Protein AF-T0MAL6-F1 (afdb_monomer)

Foldseek 3Di:
DDDDPDDDDDDDDDDDDDDDDDDDDDDDDDDPVVVVVVVVPPVSVVVVVVPDDDDDDDPPPDPDDDDDPPDPDDDDDDDDDPPPDDPPVLVVLLVVLLVVCVVLQKDALVVSCVVSVDNVSNLVSLLVAFDDAQQITGGDLVVDDPVLSVLLVQVSVQCPSNQKHWLLSRCVVVPVVPDPSPDDPAPVVSVVPDDPSNVVSQVSFWDDDPRTMTGGDDDGHPDDPPSLLPVLLVVLQVVQKDALVVSCVVRVDDSVVSVVSCVVQVWDADPPRMTGNDDDPLVVLVVVCLPDQKDFPVVLVVSCVVVVHDPVVNVVVLVVQFDDDDGMTGGD

pLDDT: mean 75.69, std 18.51, range [28.34, 96.94]

Nearest PDB structures (foldseek):
  5k5r-assembly1_C  TM=6.014E-01  e=2.522E-01  Sulfolobus sp. NOB8H2
  2ou2-assembly1_A  TM=4.789E-01  e=7.771E-01  Homo sapiens
  4yif-assembly3_E  TM=4.037E-01  e=1.030E+00  Mycobacterium tuberculosis H37Rv
  5hvq-assembly1_D  TM=2.952E-01  e=5.242E-01  Homo sapiens

Mean predicted aligned error: 19.62 Å

Radius of gyration: 31.15 Å; Cα contacts (8 Å, |Δi|>4): 274; chains: 1; bounding box: 90×54×75 Å

Structure (mmCIF, N/CA/C/O backbone):
data_AF-T0MAL6-F1
#
_entry.id   AF-T0MAL6-F1
#
loop_
_atom_site.group_PDB
_atom_site.id
_atom_site.type_symbol
_atom_site.label_atom_id
_atom_site.label_alt_id
_atom_site.label_comp_id
_atom_site.label_asym_id
_atom_site.label_entity_id
_atom_site.label_seq_id
_atom_site.pdbx_PDB_ins_code
_atom_site.Cartn_x
_atom_site.Cartn_y
_atom_site.Cartn_z
_atom_site.occupancy
_atom_site.B_iso_or_equiv
_atom_site.auth_seq_id
_atom_site.auth_comp_id
_atom_site.auth_asym_id
_atom_site.auth_atom_id
_atom_site.pdbx_PDB_model_num
ATOM 1 N N . MET A 1 1 ? 34.324 -10.148 13.426 1.00 36.62 1 MET A N 1
ATOM 2 C CA . MET A 1 1 ? 35.164 -9.507 12.390 1.00 36.62 1 MET A CA 1
ATOM 3 C C . MET A 1 1 ? 34.824 -8.019 12.379 1.00 36.62 1 MET A C 1
ATOM 5 O O . MET A 1 1 ? 33.643 -7.708 12.292 1.00 36.62 1 MET A O 1
ATOM 9 N N . ARG A 1 2 ? 35.781 -7.106 12.596 1.00 42.03 2 ARG A N 1
ATOM 10 C CA . ARG A 1 2 ? 35.501 -5.657 12.543 1.00 42.03 2 ARG A CA 1
ATOM 11 C C . ARG A 1 2 ? 35.561 -5.206 11.086 1.00 42.03 2 ARG A C 1
ATOM 13 O O . ARG A 1 2 ? 36.566 -5.447 10.428 1.00 42.03 2 ARG A O 1
ATOM 20 N N . ILE A 1 3 ? 34.487 -4.590 10.605 1.00 56.56 3 ILE A N 1
ATOM 21 C CA . ILE A 1 3 ? 34.411 -4.034 9.253 1.00 56.56 3 ILE A CA 1
ATOM 22 C C . ILE A 1 3 ? 34.975 -2.614 9.316 1.00 56.56 3 ILE A C 1
ATOM 24 O O . ILE A 1 3 ? 34.508 -1.790 10.101 1.00 56.56 3 ILE A O 1
ATOM 28 N N . LEU A 1 4 ? 36.016 -2.354 8.532 1.00 61.56 4 LEU A N 1
ATOM 29 C CA . LEU A 1 4 ? 36.553 -1.014 8.319 1.00 61.56 4 LEU A CA 1
ATOM 30 C C . LEU A 1 4 ? 35.709 -0.330 7.244 1.00 61.56 4 LEU A C 1
ATOM 32 O O . LEU A 1 4 ? 35.600 -0.850 6.139 1.00 61.56 4 LEU A O 1
ATOM 36 N N . ASN A 1 5 ? 35.121 0.824 7.568 1.00 65.31 5 ASN A N 1
ATOM 37 C CA . ASN A 1 5 ? 34.272 1.552 6.623 1.00 65.31 5 ASN A CA 1
ATOM 38 C C . ASN A 1 5 ? 35.093 2.214 5.502 1.00 65.31 5 ASN A C 1
ATOM 40 O O . ASN A 1 5 ? 34.689 2.148 4.346 1.00 65.31 5 ASN A O 1
ATOM 44 N N . THR A 1 6 ? 36.243 2.820 5.833 1.00 73.19 6 THR A N 1
ATOM 45 C CA . THR A 1 6 ? 37.091 3.561 4.878 1.00 73.19 6 THR A CA 1
ATOM 46 C C . THR A 1 6 ? 38.534 3.655 5.386 1.00 73.19 6 THR A C 1
ATOM 48 O O . THR A 1 6 ? 38.767 3.660 6.595 1.00 73.19 6 THR A O 1
ATOM 51 N N . VAL A 1 7 ? 39.501 3.778 4.470 1.00 77.62 7 VAL A N 1
ATOM 52 C CA . VAL A 1 7 ? 40.918 4.059 4.764 1.00 77.62 7 VAL A CA 1
ATOM 53 C C . VAL A 1 7 ? 41.277 5.442 4.216 1.00 77.62 7 VAL A C 1
ATOM 55 O O . VAL A 1 7 ? 41.046 5.712 3.040 1.00 77.62 7 VAL A O 1
ATOM 58 N N . TYR A 1 8 ? 41.852 6.307 5.053 1.00 77.69 8 TYR A N 1
ATOM 59 C CA . TYR A 1 8 ? 42.302 7.650 4.670 1.00 77.69 8 TYR A CA 1
ATOM 60 C C . TYR A 1 8 ? 43.832 7.736 4.700 1.00 77.69 8 TYR A C 1
ATOM 62 O O . TYR A 1 8 ? 44.465 7.191 5.604 1.00 77.69 8 TYR A O 1
ATOM 70 N N . LYS A 1 9 ? 44.424 8.450 3.732 1.00 75.69 9 LYS A N 1
ATOM 71 C CA . LYS A 1 9 ? 45.847 8.818 3.732 1.00 75.69 9 LYS A CA 1
ATOM 72 C C . LYS A 1 9 ? 45.975 10.294 4.097 1.00 75.69 9 LYS A C 1
ATOM 74 O O . LYS A 1 9 ? 45.450 11.145 3.386 1.00 75.69 9 LYS A O 1
ATOM 79 N N . PHE A 1 10 ? 46.682 10.585 5.181 1.00 74.25 10 PHE A N 1
ATOM 80 C CA . PHE A 1 10 ? 46.976 11.951 5.608 1.00 74.25 10 PHE A CA 1
ATOM 81 C C . PHE A 1 10 ? 48.343 12.368 5.061 1.00 74.25 10 PHE A C 1
ATOM 83 O O . PHE A 1 10 ? 49.323 11.650 5.252 1.00 74.25 10 PHE A O 1
ATOM 90 N N . ASN A 1 11 ? 48.399 13.512 4.382 1.00 71.81 11 ASN A N 1
ATOM 91 C CA . ASN A 1 11 ? 49.639 14.124 3.908 1.00 71.81 11 ASN A CA 1
ATOM 92 C C . ASN A 1 11 ? 49.857 15.444 4.659 1.00 71.81 11 ASN A C 1
ATOM 94 O O . ASN A 1 11 ? 48.891 16.099 5.048 1.00 71.81 11 ASN A O 1
ATOM 98 N N . THR A 1 12 ? 51.113 15.844 4.844 1.00 70.12 12 THR A N 1
ATOM 99 C CA . THR A 1 12 ? 51.458 17.185 5.329 1.00 70.12 12 THR A CA 1
ATOM 100 C C . THR A 1 12 ? 51.106 18.218 4.260 1.00 70.12 12 THR A C 1
ATOM 102 O O . THR A 1 12 ? 51.517 18.067 3.109 1.00 70.12 12 THR A O 1
ATOM 105 N N . LEU A 1 13 ? 50.337 19.242 4.632 1.00 66.69 13 LEU A N 1
ATOM 106 C CA . LEU A 1 13 ? 50.127 20.421 3.792 1.00 66.69 13 LEU A CA 1
ATOM 107 C C . LEU A 1 13 ? 51.394 21.285 3.847 1.00 66.69 13 LEU A C 1
ATOM 109 O O . LEU A 1 13 ? 51.944 21.491 4.928 1.00 66.69 13 LEU A O 1
ATOM 113 N N . PHE A 1 14 ? 51.867 21.736 2.687 1.00 63.66 14 PHE A N 1
ATOM 114 C CA . PHE A 1 14 ? 52.866 22.795 2.579 1.00 63.66 14 PHE A CA 1
ATOM 115 C C . PHE A 1 14 ? 52.090 24.085 2.313 1.00 63.66 14 PHE A C 1
ATOM 117 O O . PHE A 1 14 ? 51.343 24.145 1.336 1.00 63.66 14 PHE A O 1
ATOM 124 N N . ASP A 1 15 ? 52.188 25.055 3.219 1.00 52.25 15 ASP A N 1
ATOM 125 C CA . ASP A 1 15 ? 51.506 26.340 3.078 1.00 52.25 15 ASP A CA 1
ATOM 126 C C . ASP A 1 15 ? 52.266 27.193 2.053 1.00 52.25 15 ASP A C 1
ATOM 128 O O . ASP A 1 15 ? 53.358 27.675 2.344 1.00 52.25 15 ASP A O 1
ATOM 132 N N . ASP A 1 16 ? 51.690 27.372 0.863 1.00 47.72 16 ASP A N 1
ATOM 133 C CA . ASP A 1 16 ? 52.079 28.438 -0.060 1.00 47.72 16 ASP A CA 1
ATOM 134 C C . ASP A 1 16 ? 51.046 29.571 0.050 1.00 47.72 16 ASP A C 1
ATOM 136 O O . ASP A 1 16 ? 49.842 29.362 -0.129 1.00 47.72 16 ASP A O 1
ATOM 140 N N . ASP A 1 17 ? 51.527 30.776 0.363 1.00 51.81 17 ASP A N 1
ATOM 141 C CA . ASP A 1 17 ? 50.741 32.003 0.513 1.00 51.81 17 ASP A CA 1
ATOM 142 C C . ASP A 1 17 ? 50.041 32.389 -0.804 1.00 51.81 17 ASP A C 1
ATOM 144 O O . ASP A 1 17 ? 50.594 33.105 -1.642 1.00 51.81 17 ASP A O 1
ATOM 148 N N . ILE A 1 18 ? 48.790 31.960 -0.988 1.00 51.16 18 ILE A N 1
ATOM 149 C CA . ILE A 1 18 ? 47.923 32.446 -2.069 1.00 51.16 18 ILE A CA 1
ATOM 150 C C . ILE A 1 18 ? 46.761 33.226 -1.452 1.00 51.16 18 ILE A C 1
ATOM 152 O O . ILE A 1 18 ? 45.798 32.673 -0.923 1.00 51.16 18 ILE A O 1
ATOM 156 N N . VAL A 1 19 ? 46.867 34.554 -1.519 1.00 49.38 19 VAL A N 1
ATOM 157 C CA . VAL A 1 19 ? 45.810 35.492 -1.127 1.00 49.38 19 VAL A CA 1
ATOM 158 C C . VAL A 1 19 ? 44.843 35.665 -2.299 1.00 49.38 19 VAL A C 1
ATOM 160 O O . VAL A 1 19 ? 45.122 36.431 -3.220 1.00 49.38 19 VAL A O 1
ATOM 163 N N . ASP A 1 20 ? 43.685 35.005 -2.252 1.00 44.91 20 ASP A N 1
ATOM 164 C CA . ASP A 1 20 ? 42.636 35.190 -3.261 1.00 44.91 20 ASP A CA 1
ATOM 165 C C . ASP A 1 20 ? 41.634 36.291 -2.867 1.00 44.91 20 ASP A C 1
ATOM 167 O O . ASP A 1 20 ? 40.910 36.213 -1.868 1.00 44.91 20 ASP A O 1
ATOM 171 N N . LYS A 1 21 ? 41.574 37.340 -3.698 1.00 49.28 21 LYS A N 1
ATOM 172 C CA . LYS A 1 21 ? 40.561 38.405 -3.652 1.00 49.28 21 LYS A CA 1
ATOM 173 C C . LYS A 1 21 ? 39.223 37.872 -4.178 1.00 49.28 21 LYS A C 1
ATOM 175 O O . LYS A 1 21 ? 39.142 37.379 -5.298 1.00 49.28 21 LYS A O 1
ATOM 180 N N . LYS A 1 22 ? 38.146 38.034 -3.403 1.00 37.84 22 LYS A N 1
ATOM 181 C CA . LYS A 1 22 ? 36.779 37.716 -3.846 1.00 37.84 22 LYS A CA 1
ATOM 182 C C . LYS A 1 22 ? 36.198 38.863 -4.678 1.00 37.84 22 LYS A C 1
ATOM 184 O O . LYS A 1 22 ? 35.872 39.907 -4.122 1.00 37.84 22 LYS A O 1
ATOM 189 N N . GLU A 1 23 ? 35.977 38.637 -5.971 1.00 40.19 23 GLU A N 1
ATOM 190 C CA . GLU A 1 23 ? 35.020 39.414 -6.767 1.00 40.19 23 GLU A CA 1
ATOM 191 C C . GLU A 1 23 ? 33.714 38.627 -6.935 1.00 40.19 23 GLU A C 1
ATOM 193 O O . GLU A 1 23 ? 33.707 37.444 -7.280 1.00 40.19 23 GLU A O 1
ATOM 198 N N . VAL A 1 24 ? 32.590 39.295 -6.669 1.00 39.94 24 VAL A N 1
ATOM 199 C CA . VAL A 1 24 ? 31.239 38.763 -6.872 1.00 39.94 24 VAL A CA 1
ATOM 200 C C . VAL A 1 24 ? 30.733 39.272 -8.218 1.00 39.94 24 VAL A C 1
ATOM 202 O O . VAL A 1 24 ? 30.540 40.473 -8.384 1.00 39.94 24 VAL A O 1
ATOM 205 N N . SER A 1 25 ? 30.478 38.371 -9.167 1.00 45.25 25 SER A N 1
ATOM 206 C CA . SER A 1 25 ? 29.795 38.690 -10.426 1.00 45.25 25 SER A CA 1
ATOM 207 C C . SER A 1 25 ? 28.430 37.998 -10.508 1.00 45.25 25 SER A C 1
ATOM 209 O O . SER A 1 25 ? 28.238 36.867 -10.054 1.00 45.25 25 SER A O 1
ATOM 211 N N . PHE A 1 26 ? 27.443 38.730 -11.031 1.00 40.03 26 PHE A N 1
ATOM 212 C CA . PHE A 1 26 ? 26.038 38.324 -11.088 1.00 40.03 26 PHE A CA 1
ATOM 213 C C . PHE A 1 26 ? 25.778 37.210 -12.115 1.00 40.03 26 PHE A C 1
ATOM 215 O O . PHE A 1 26 ? 26.427 37.127 -13.157 1.00 40.03 26 PHE A O 1
ATOM 222 N N . ARG A 1 27 ? 24.783 36.362 -11.816 1.00 44.69 27 ARG A N 1
ATOM 223 C CA . ARG A 1 27 ? 24.403 35.186 -12.615 1.00 44.69 27 ARG A CA 1
ATOM 224 C C . ARG A 1 27 ? 23.706 35.586 -13.918 1.00 44.69 27 ARG A C 1
ATOM 226 O O . ARG A 1 27 ? 22.632 36.183 -13.887 1.00 44.69 27 ARG A O 1
ATOM 233 N N . LYS A 1 28 ? 24.280 35.174 -15.050 1.00 51.09 28 LYS A N 1
ATOM 234 C CA . LYS A 1 28 ? 23.580 35.054 -16.337 1.00 51.09 28 LYS A CA 1
ATOM 235 C C . LYS A 1 28 ? 22.835 33.712 -16.369 1.00 51.09 28 LYS A C 1
ATOM 237 O O . LYS A 1 28 ? 23.252 32.764 -15.710 1.00 51.09 28 LYS A O 1
ATOM 242 N N . ILE A 1 29 ? 21.719 33.643 -17.089 1.00 48.25 29 ILE A N 1
ATOM 243 C CA . ILE A 1 29 ? 20.963 32.397 -17.291 1.00 48.25 29 ILE A CA 1
ATOM 244 C C . ILE A 1 29 ? 21.744 31.539 -18.297 1.00 48.25 29 ILE A C 1
ATOM 246 O O . ILE A 1 29 ? 22.059 32.017 -19.384 1.00 48.25 29 ILE A O 1
ATOM 250 N N . GLU A 1 30 ? 22.081 30.310 -17.906 1.00 48.53 30 GLU A N 1
ATOM 251 C CA . GLU A 1 30 ? 22.984 29.397 -18.629 1.00 48.53 30 GLU A CA 1
ATOM 252 C C . GLU A 1 30 ? 22.214 28.230 -19.269 1.00 48.53 30 GLU A C 1
ATOM 254 O O . GLU A 1 30 ? 21.161 27.818 -18.773 1.00 48.53 30 GLU A O 1
ATOM 259 N N . SER A 1 31 ? 22.739 27.691 -20.373 1.00 58.19 31 SER A N 1
ATOM 260 C CA . SER A 1 31 ? 22.120 26.589 -21.119 1.00 58.19 31 SER A CA 1
ATOM 261 C C . SER A 1 31 ? 22.439 25.210 -20.513 1.00 58.19 31 SER A C 1
ATOM 263 O O . SER A 1 31 ? 23.371 25.035 -19.725 1.00 58.19 31 SER A O 1
ATOM 265 N N . ARG A 1 32 ? 21.658 24.188 -20.895 1.00 60.84 32 ARG A N 1
ATOM 266 C CA . ARG A 1 32 ? 21.768 22.811 -20.373 1.00 60.84 32 ARG A CA 1
ATOM 267 C C . ARG A 1 32 ? 23.127 22.153 -20.668 1.00 60.84 32 ARG A C 1
ATOM 269 O O . ARG A 1 32 ? 23.633 21.416 -19.826 1.00 60.84 32 ARG A O 1
ATOM 276 N N . GLU A 1 33 ? 23.739 22.460 -21.809 1.00 58.69 33 GLU A N 1
ATOM 277 C CA . GLU A 1 33 ? 25.066 21.951 -22.200 1.00 58.69 33 GLU A CA 1
ATOM 278 C C . GLU A 1 33 ? 26.201 22.599 -21.393 1.00 58.69 33 GLU A C 1
ATOM 280 O O . GLU A 1 33 ? 27.183 21.942 -21.039 1.00 58.69 33 GLU A O 1
ATOM 285 N N . GLU A 1 34 ? 26.040 23.867 -21.012 1.00 56.22 34 GLU A N 1
ATOM 286 C CA . GLU A 1 34 ? 27.019 24.598 -20.206 1.00 56.22 34 GLU A CA 1
ATOM 287 C C . GLU A 1 34 ? 27.086 24.051 -18.765 1.00 56.22 34 GLU A C 1
ATOM 289 O O . GLU A 1 34 ? 28.168 23.908 -18.183 1.00 56.22 34 GLU A O 1
ATOM 294 N N . ILE A 1 35 ? 25.939 23.633 -18.218 1.00 61.31 35 ILE A N 1
ATOM 295 C CA . ILE A 1 35 ? 25.834 22.982 -16.902 1.00 61.31 35 ILE A CA 1
ATOM 296 C C . ILE A 1 35 ? 26.571 21.633 -16.886 1.00 61.31 35 ILE A C 1
ATOM 298 O O . ILE A 1 35 ? 27.263 21.311 -15.915 1.00 61.31 35 ILE A O 1
ATOM 302 N N . GLU A 1 36 ? 26.458 20.830 -17.946 1.00 62.25 36 GLU A N 1
ATOM 303 C CA . GLU A 1 36 ? 27.146 19.535 -18.030 1.00 62.25 36 GLU A CA 1
ATOM 304 C C . GLU A 1 36 ? 28.659 19.676 -18.195 1.00 62.25 36 GLU A C 1
ATOM 306 O O . GLU A 1 36 ? 29.420 18.948 -17.546 1.00 62.25 36 GLU A O 1
ATOM 311 N N . HIS A 1 37 ? 29.112 20.656 -18.979 1.00 65.38 37 HIS A N 1
ATOM 312 C CA . HIS A 1 37 ? 30.534 20.978 -19.083 1.00 65.38 37 HIS A CA 1
ATOM 313 C C . HIS A 1 37 ? 31.119 21.441 -17.741 1.00 65.38 37 HIS A C 1
ATOM 315 O O . HIS A 1 37 ? 32.221 21.024 -17.368 1.00 65.38 37 HIS A O 1
ATOM 321 N N . ARG A 1 38 ? 30.370 22.220 -16.947 1.00 59.59 38 ARG A N 1
ATOM 322 C CA . ARG A 1 38 ? 30.805 22.638 -15.603 1.00 59.59 38 ARG A CA 1
ATOM 323 C C . ARG A 1 38 ? 30.900 21.493 -14.605 1.00 59.59 38 ARG A C 1
ATOM 325 O O . ARG A 1 38 ? 31.828 21.498 -13.807 1.00 59.59 38 ARG A O 1
ATOM 332 N N . LYS A 1 39 ? 30.047 20.465 -14.677 1.00 61.28 39 LYS A N 1
ATOM 333 C CA . LYS A 1 39 ? 30.167 19.271 -13.807 1.00 61.28 39 LYS A CA 1
ATOM 334 C C . LYS A 1 39 ? 31.505 18.533 -13.972 1.00 61.28 39 LYS A C 1
ATOM 336 O O . LYS A 1 39 ? 31.940 17.834 -13.054 1.00 61.28 39 LYS A O 1
ATOM 341 N N . ARG A 1 40 ? 32.176 18.693 -15.120 1.00 67.62 40 ARG A N 1
ATOM 342 C CA . ARG A 1 40 ? 33.528 18.163 -15.370 1.00 67.62 40 ARG A CA 1
ATOM 343 C C . ARG A 1 40 ? 34.644 19.123 -14.939 1.00 67.62 40 ARG A C 1
ATOM 345 O O . ARG A 1 40 ? 35.778 18.680 -14.784 1.00 67.62 40 ARG A O 1
ATOM 352 N N . ASN A 1 41 ? 34.332 20.398 -14.706 1.00 72.88 41 ASN A N 1
ATOM 353 C CA . ASN A 1 41 ? 35.284 21.428 -14.305 1.00 72.88 41 ASN A CA 1
ATOM 354 C C . ASN A 1 41 ? 35.672 21.272 -12.821 1.00 72.88 41 ASN A C 1
ATOM 356 O O . ASN A 1 41 ? 34.815 21.188 -11.938 1.00 72.88 41 ASN A O 1
ATOM 360 N N . ILE A 1 42 ? 36.977 21.254 -12.548 1.00 58.62 42 ILE A N 1
ATOM 361 C CA . ILE A 1 42 ? 37.550 21.122 -11.202 1.00 58.62 42 ILE A CA 1
ATOM 362 C C . ILE A 1 42 ? 37.047 22.236 -10.272 1.00 58.62 42 ILE A C 1
ATOM 364 O O . ILE A 1 42 ? 36.689 21.949 -9.133 1.00 58.62 42 ILE A O 1
ATOM 368 N N . ASN A 1 43 ? 36.875 23.461 -10.774 1.00 64.31 43 ASN A N 1
ATOM 369 C CA . ASN A 1 43 ? 36.404 24.597 -9.975 1.00 64.31 43 ASN A CA 1
ATOM 370 C C . ASN A 1 43 ? 34.959 24.417 -9.481 1.00 64.31 43 ASN A C 1
ATOM 372 O O . ASN A 1 43 ? 34.599 24.900 -8.411 1.00 64.31 43 ASN A O 1
ATOM 376 N N . PHE A 1 44 ? 34.121 23.693 -10.231 1.00 68.00 44 PHE A N 1
ATOM 377 C CA . PHE A 1 44 ? 32.763 23.358 -9.797 1.00 68.00 44 PHE A CA 1
ATOM 378 C C . PHE A 1 44 ? 32.772 22.285 -8.701 1.00 68.00 44 PHE A C 1
ATOM 380 O O . PHE A 1 44 ? 32.013 22.374 -7.739 1.00 68.00 44 PHE A O 1
ATOM 387 N N . LYS A 1 45 ? 33.661 21.289 -8.815 1.00 69.50 45 LYS A N 1
ATOM 388 C CA . LYS A 1 45 ? 33.832 20.250 -7.789 1.00 69.50 45 LYS A CA 1
ATOM 389 C C . LYS A 1 45 ? 34.399 20.823 -6.491 1.00 69.50 45 LYS A C 1
ATOM 391 O O . LYS A 1 45 ? 33.891 20.477 -5.432 1.00 69.50 45 LYS A O 1
ATOM 396 N N . ILE A 1 46 ? 35.375 21.730 -6.577 1.00 71.81 46 ILE A N 1
ATOM 397 C CA . ILE A 1 46 ? 35.933 22.436 -5.415 1.00 71.81 46 ILE A CA 1
ATOM 398 C C . ILE A 1 46 ? 34.840 23.252 -4.721 1.00 71.81 46 ILE A C 1
ATOM 400 O O . ILE A 1 46 ? 34.630 23.057 -3.532 1.00 71.81 46 ILE A O 1
ATOM 404 N N . ARG A 1 47 ? 34.051 24.051 -5.458 1.00 72.00 47 ARG A N 1
ATOM 405 C CA . ARG A 1 47 ? 32.918 24.794 -4.871 1.00 72.00 47 ARG A CA 1
ATOM 406 C C . ARG A 1 47 ? 31.886 23.893 -4.191 1.00 72.00 47 ARG A C 1
ATOM 408 O O . ARG A 1 47 ? 31.295 24.292 -3.196 1.00 72.00 47 ARG A O 1
ATOM 415 N N . ASN A 1 48 ? 31.634 22.693 -4.716 1.00 72.06 48 ASN A N 1
ATOM 416 C CA . ASN A 1 48 ? 30.737 21.743 -4.053 1.00 72.06 48 ASN A CA 1
ATOM 417 C C . ASN A 1 48 ? 31.321 21.227 -2.734 1.00 72.06 48 ASN A C 1
ATOM 419 O O . ASN A 1 48 ? 30.573 21.137 -1.768 1.00 72.06 48 ASN A O 1
ATOM 423 N N . ILE A 1 49 ? 32.626 20.948 -2.687 1.00 72.12 49 ILE A N 1
ATOM 424 C CA . ILE A 1 49 ? 33.329 20.531 -1.464 1.00 72.12 49 ILE A CA 1
ATOM 425 C C . ILE A 1 49 ? 33.382 21.683 -0.447 1.00 72.12 49 ILE A C 1
ATOM 427 O O . ILE A 1 49 ? 33.148 21.462 0.734 1.00 72.12 49 ILE A O 1
ATOM 431 N N . GLU A 1 50 ? 33.608 22.925 -0.889 1.00 70.31 50 GLU A N 1
ATOM 432 C CA . GLU A 1 50 ? 33.579 24.123 -0.029 1.00 70.31 50 GLU A CA 1
ATOM 433 C C . GLU A 1 50 ? 32.205 24.372 0.614 1.00 70.31 50 GLU A C 1
ATOM 435 O O . GLU A 1 50 ? 32.123 24.999 1.669 1.00 70.31 50 GLU A O 1
ATOM 440 N N . ASN A 1 51 ? 31.129 23.885 -0.012 1.00 73.25 51 ASN A N 1
ATOM 441 C CA . ASN A 1 51 ? 29.769 23.976 0.515 1.00 73.25 51 ASN A CA 1
ATOM 442 C C . ASN A 1 51 ? 29.402 22.810 1.455 1.00 73.25 51 ASN A C 1
ATOM 444 O O . ASN A 1 51 ? 28.305 22.821 2.018 1.00 73.25 51 ASN A O 1
ATOM 448 N N . GLU A 1 52 ? 30.265 21.799 1.623 1.00 69.88 52 GLU A N 1
ATOM 449 C CA . GLU A 1 52 ? 30.051 20.739 2.611 1.00 69.88 52 GLU A CA 1
ATOM 450 C C . GLU A 1 52 ? 30.294 21.271 4.032 1.00 69.88 52 GLU A C 1
ATOM 452 O O . GLU A 1 52 ? 31.234 22.017 4.303 1.00 69.88 52 GLU A O 1
ATOM 457 N N . GLU A 1 53 ? 29.422 20.896 4.969 1.00 62.78 53 GLU A N 1
ATOM 458 C CA . GLU A 1 53 ? 29.503 21.372 6.348 1.00 62.78 53 GLU A CA 1
ATOM 459 C C . GLU A 1 53 ? 30.714 20.756 7.068 1.00 62.78 53 GLU A C 1
ATOM 461 O O . GLU A 1 53 ? 30.824 19.534 7.211 1.00 62.78 53 GLU A O 1
ATOM 466 N N . ILE A 1 54 ? 31.622 21.606 7.557 1.00 63.69 54 ILE A N 1
ATOM 467 C CA . ILE A 1 54 ? 32.801 21.164 8.309 1.00 63.69 54 ILE A CA 1
ATOM 468 C C . ILE A 1 54 ? 32.360 20.680 9.693 1.00 63.69 54 ILE A C 1
ATOM 470 O O . ILE A 1 54 ? 32.094 21.472 10.601 1.00 63.69 54 ILE A O 1
ATOM 474 N N . VAL A 1 55 ? 32.339 19.361 9.879 1.00 70.69 55 VAL A N 1
ATOM 475 C CA . VAL A 1 55 ? 32.080 18.743 11.183 1.00 70.69 55 VAL A CA 1
ATOM 476 C C . VAL A 1 55 ? 33.342 18.830 12.041 1.00 70.69 55 VAL A C 1
ATOM 478 O O . VAL A 1 55 ? 34.330 18.133 11.806 1.00 70.69 55 VAL A O 1
ATOM 481 N N . LYS A 1 56 ? 33.311 19.688 13.063 1.00 61.69 56 LYS A N 1
ATOM 482 C CA . LYS A 1 56 ? 34.377 19.776 14.067 1.00 61.69 56 LYS A CA 1
ATOM 483 C C . LYS A 1 56 ? 34.250 18.607 15.039 1.00 61.69 56 LYS A C 1
ATOM 485 O O . LYS A 1 56 ? 33.397 18.619 15.919 1.00 61.69 56 LYS A O 1
ATOM 490 N N . ASN A 1 57 ? 35.109 17.607 14.881 1.00 61.34 57 ASN A N 1
ATOM 491 C CA . ASN A 1 57 ? 35.241 16.530 15.855 1.00 61.34 57 ASN A CA 1
ATOM 492 C C . ASN A 1 57 ? 36.278 16.919 16.912 1.00 61.34 57 ASN A C 1
ATOM 494 O O . ASN A 1 57 ? 37.398 17.306 16.574 1.00 61.34 57 ASN A O 1
ATOM 498 N N . GLU A 1 58 ? 35.923 16.792 18.189 1.00 63.62 58 GLU A N 1
ATOM 499 C CA . GLU A 1 58 ? 36.893 16.928 19.271 1.00 63.62 58 GLU A CA 1
ATOM 500 C C . GLU A 1 58 ? 37.871 15.753 19.225 1.00 63.62 58 GLU A C 1
ATOM 502 O O . GLU A 1 58 ? 37.496 14.584 19.341 1.00 63.62 58 GLU A O 1
ATOM 507 N N . VAL A 1 59 ? 39.153 16.062 19.034 1.00 58.16 59 VAL A N 1
ATOM 508 C CA . VAL A 1 59 ? 40.208 15.054 19.099 1.00 58.16 59 VAL A CA 1
ATOM 509 C C . VAL A 1 59 ? 40.446 14.728 20.568 1.00 58.16 59 VAL A C 1
ATOM 511 O O . VAL A 1 59 ? 41.187 15.431 21.258 1.00 58.16 59 VAL A O 1
ATOM 514 N N . VAL A 1 60 ? 39.841 13.640 21.048 1.00 58.34 60 VAL A N 1
ATOM 515 C CA . VAL A 1 60 ? 40.209 13.047 22.337 1.00 58.34 60 VAL A CA 1
ATOM 516 C C . VAL A 1 60 ? 41.615 12.474 22.184 1.00 58.34 60 VAL A C 1
ATOM 518 O O . VAL A 1 60 ? 41.814 11.350 21.722 1.00 58.34 60 VAL A O 1
ATOM 521 N N . LYS A 1 61 ? 42.622 13.282 22.528 1.00 46.84 61 LYS A N 1
ATOM 522 C CA . LYS A 1 61 ? 44.000 12.810 22.648 1.00 46.84 61 LYS A CA 1
ATOM 523 C C . LYS A 1 61 ? 44.020 11.805 23.791 1.00 46.84 61 LYS A C 1
ATOM 525 O O . LYS A 1 61 ? 43.838 12.185 24.945 1.00 46.84 61 LYS A O 1
ATOM 530 N N . GLY A 1 62 ? 44.215 10.532 23.462 1.00 41.84 62 GLY A N 1
ATOM 531 C CA . GLY A 1 62 ? 44.38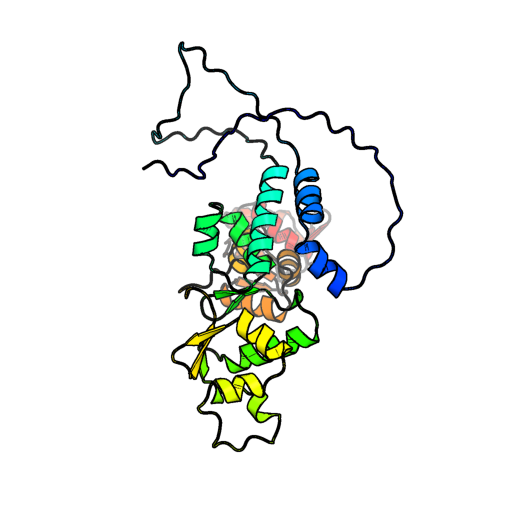1 9.481 24.453 1.00 41.84 62 GLY A CA 1
ATOM 532 C C . GLY A 1 62 ? 45.592 9.784 25.327 1.00 41.84 62 GLY A C 1
ATOM 533 O O . GLY A 1 62 ? 46.718 9.467 24.957 1.00 41.84 62 GLY A O 1
ATOM 534 N N . LYS A 1 63 ? 45.364 10.396 26.490 1.00 42.03 63 LYS A N 1
ATOM 535 C CA . LYS A 1 63 ? 46.219 10.148 27.641 1.00 42.03 63 LYS A CA 1
ATOM 536 C C . LYS A 1 63 ? 45.839 8.757 28.124 1.00 42.03 63 LYS A C 1
ATOM 538 O O . LYS A 1 63 ? 44.699 8.504 28.502 1.00 42.03 63 LYS A O 1
ATOM 543 N N . SER A 1 64 ? 46.786 7.844 27.993 1.00 51.69 64 SER A N 1
ATOM 544 C CA . SER A 1 64 ? 46.799 6.574 28.695 1.00 51.69 64 SER A CA 1
ATOM 545 C C . SER A 1 64 ? 46.550 6.830 30.176 1.00 51.69 64 SER A C 1
ATOM 547 O O . SER A 1 64 ? 47.420 7.383 30.833 1.00 51.69 64 SER A O 1
ATOM 549 N N . GLU A 1 65 ? 45.354 6.495 30.649 1.00 41.09 65 GLU A N 1
ATOM 550 C CA . GLU A 1 65 ? 45.082 5.863 31.941 1.00 41.09 65 GLU A CA 1
ATOM 551 C C . GLU A 1 65 ? 43.565 5.725 32.118 1.00 41.09 65 GLU A C 1
ATOM 553 O O . GLU A 1 65 ? 42.819 6.699 32.094 1.00 41.09 65 GLU A O 1
ATOM 558 N N . SER A 1 66 ? 43.130 4.475 32.301 1.00 45.97 66 SER A N 1
ATOM 559 C CA . SER A 1 66 ? 41.861 4.065 32.919 1.00 45.97 66 SER A CA 1
ATOM 560 C C . SER A 1 66 ? 40.544 4.643 32.367 1.00 45.97 66 SER A C 1
ATOM 562 O O . SER A 1 66 ? 40.128 5.748 32.695 1.00 45.97 66 SER A O 1
ATOM 564 N N . GLY A 1 67 ? 39.788 3.784 31.670 1.00 42.84 67 GLY A N 1
ATOM 565 C CA . GLY A 1 67 ? 38.323 3.875 31.629 1.00 42.84 67 GLY A CA 1
ATOM 566 C C . GLY A 1 67 ? 37.718 4.295 30.292 1.00 42.84 67 GLY A C 1
ATOM 567 O O . GLY A 1 67 ? 37.123 5.359 30.178 1.00 42.84 67 GLY A O 1
ATOM 568 N N . CYS A 1 68 ? 37.768 3.423 29.286 1.00 30.42 68 CYS A N 1
ATOM 569 C CA . CYS A 1 68 ? 36.810 3.472 28.180 1.00 30.42 68 CYS A CA 1
ATOM 570 C C . CYS A 1 68 ? 36.104 2.122 28.081 1.00 30.42 68 CYS A C 1
ATOM 572 O O . CYS A 1 68 ? 36.650 1.146 27.566 1.00 30.42 68 CYS A O 1
ATOM 574 N N . ASN A 1 69 ? 34.877 2.091 28.606 1.00 37.12 69 ASN A N 1
ATOM 575 C CA . ASN A 1 69 ? 33.911 1.012 28.441 1.00 37.12 69 ASN A CA 1
ATOM 576 C C . ASN A 1 69 ? 33.532 0.892 26.961 1.00 37.12 69 ASN A C 1
ATOM 578 O O . ASN A 1 69 ? 32.520 1.429 26.510 1.00 37.12 69 ASN A O 1
ATOM 582 N N . TYR A 1 70 ? 34.326 0.152 26.194 1.00 38.78 70 TYR A N 1
ATOM 583 C CA . TYR A 1 70 ? 33.822 -0.426 24.961 1.00 38.78 70 TYR A CA 1
ATOM 584 C C . TYR A 1 70 ? 32.818 -1.507 25.358 1.00 38.78 70 TYR A C 1
ATOM 586 O O . TYR A 1 70 ? 33.205 -2.534 25.911 1.00 38.78 70 TYR A O 1
ATOM 594 N N . LYS A 1 71 ? 31.523 -1.250 25.119 1.00 38.59 71 LYS A N 1
ATOM 595 C CA . LYS A 1 71 ? 30.439 -2.230 25.279 1.00 38.59 71 LYS A CA 1
ATOM 596 C C . LYS A 1 71 ? 30.773 -3.491 24.476 1.00 38.59 71 LYS A C 1
ATOM 598 O O . LYS A 1 71 ? 30.505 -3.576 23.279 1.00 38.59 71 LYS A O 1
ATOM 603 N N . ILE A 1 72 ? 31.355 -4.471 25.156 1.00 34.12 72 ILE A N 1
ATOM 604 C CA . ILE A 1 72 ? 31.278 -5.877 24.782 1.00 34.12 72 ILE A CA 1
ATOM 605 C C . ILE A 1 72 ? 29.805 -6.248 24.960 1.00 34.12 72 ILE A C 1
ATOM 607 O O . ILE A 1 72 ? 29.210 -5.972 26.001 1.00 34.12 72 ILE A O 1
ATOM 611 N N . CYS A 1 73 ? 29.190 -6.762 23.898 1.00 31.72 73 CYS A N 1
ATOM 612 C CA . CYS A 1 73 ? 27.794 -7.173 23.912 1.00 31.72 73 CYS A CA 1
ATOM 613 C C . CYS A 1 73 ? 27.617 -8.338 24.889 1.00 31.72 73 CYS A C 1
ATOM 615 O O . CYS A 1 73 ? 27.969 -9.469 24.565 1.00 31.72 73 CYS A O 1
ATOM 617 N N . SER A 1 74 ? 27.032 -8.044 26.046 1.00 29.05 74 SER A N 1
ATOM 618 C CA . SER A 1 74 ? 26.411 -9.028 26.923 1.00 29.05 74 SER A CA 1
ATOM 619 C C . SER A 1 74 ? 24.908 -8.782 26.903 1.00 29.05 74 SER A C 1
ATOM 621 O O . SER A 1 74 ? 24.437 -7.659 27.082 1.00 29.05 74 SER A O 1
ATOM 623 N N . SER A 1 75 ? 24.184 -9.852 26.611 1.00 34.97 75 SER A N 1
ATOM 624 C CA . SER A 1 75 ? 22.735 -9.997 26.629 1.00 34.97 75 SER A CA 1
ATOM 625 C C . SER A 1 75 ? 22.079 -9.514 27.929 1.00 34.97 75 SER A C 1
ATOM 627 O O . SER A 1 75 ? 22.695 -9.531 28.991 1.00 34.97 75 SER A O 1
ATOM 629 N N . SER A 1 76 ? 20.790 -9.169 27.801 1.00 37.75 76 SER A N 1
ATOM 630 C CA . SER A 1 76 ? 19.796 -8.883 28.851 1.00 37.75 76 SER A CA 1
ATOM 631 C C . SER A 1 76 ? 20.082 -7.701 29.784 1.00 37.75 76 SER A C 1
ATOM 633 O O . SER A 1 76 ? 20.835 -7.815 30.741 1.00 37.75 76 SER A O 1
ATOM 635 N N . ASN A 1 77 ? 19.386 -6.582 29.551 1.00 28.61 77 ASN A N 1
ATOM 636 C CA . ASN A 1 77 ? 18.436 -6.041 30.529 1.00 28.61 77 ASN A CA 1
ATOM 637 C C . ASN A 1 77 ? 17.609 -4.901 29.923 1.00 28.61 77 ASN A C 1
ATOM 639 O O . ASN A 1 77 ? 18.128 -3.911 29.409 1.00 28.61 77 ASN A O 1
ATOM 643 N N . ILE A 1 78 ? 16.296 -5.086 30.016 1.00 39.41 78 ILE A N 1
ATOM 644 C CA . ILE A 1 78 ? 15.260 -4.076 29.854 1.00 39.41 78 ILE A CA 1
ATOM 645 C C . ILE A 1 78 ? 15.501 -3.017 30.932 1.00 39.41 78 ILE A C 1
ATOM 647 O O . ILE A 1 78 ? 15.346 -3.296 32.116 1.00 39.41 78 ILE A O 1
ATOM 651 N N . ILE A 1 79 ? 15.879 -1.806 30.529 1.00 31.27 79 ILE A N 1
ATOM 652 C CA . ILE A 1 79 ? 15.713 -0.611 31.356 1.00 31.27 79 ILE A CA 1
ATOM 653 C C . ILE A 1 79 ? 15.028 0.431 30.485 1.00 31.27 79 ILE A C 1
ATOM 655 O O . ILE A 1 79 ? 15.606 0.971 29.540 1.00 31.27 79 ILE A O 1
ATOM 659 N N . ASN A 1 80 ? 13.769 0.671 30.843 1.00 33.88 80 ASN A N 1
ATOM 660 C CA . ASN A 1 80 ? 12.983 1.838 30.495 1.00 33.88 80 ASN A CA 1
ATOM 661 C C . ASN A 1 80 ? 13.809 3.106 30.720 1.00 33.88 80 ASN A C 1
ATOM 663 O O . ASN A 1 80 ? 13.890 3.608 31.836 1.00 33.88 80 ASN A O 1
ATOM 667 N N . ASN A 1 81 ? 14.364 3.656 29.649 1.00 28.34 81 ASN A N 1
ATOM 668 C CA . ASN A 1 81 ? 14.625 5.079 29.577 1.00 28.34 81 ASN A CA 1
ATOM 669 C C . ASN A 1 81 ? 13.714 5.625 28.490 1.00 28.34 81 ASN A C 1
ATOM 671 O O . ASN A 1 81 ? 13.805 5.228 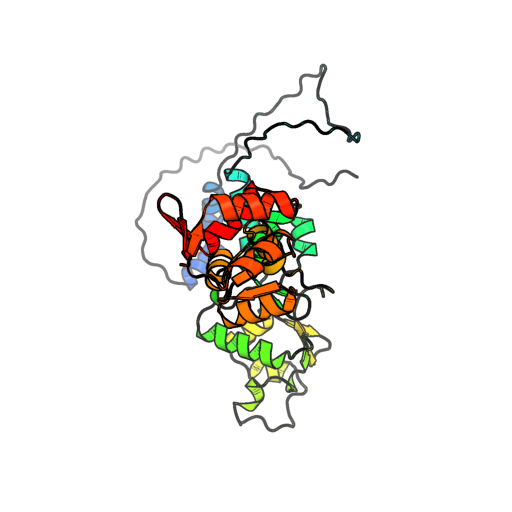27.331 1.00 28.34 81 ASN A O 1
ATOM 675 N N . LYS A 1 82 ? 12.817 6.531 28.891 1.00 34.47 82 LYS A N 1
ATOM 676 C CA . LYS A 1 82 ? 12.148 7.475 27.998 1.00 34.47 82 LYS A CA 1
ATOM 677 C C . LYS A 1 82 ? 13.240 8.228 27.239 1.00 34.47 82 LYS A C 1
ATOM 679 O O . LYS A 1 82 ? 13.764 9.231 27.714 1.00 34.47 82 LYS A O 1
ATOM 684 N N . ILE A 1 83 ? 13.627 7.701 26.084 1.00 33.84 83 ILE A N 1
ATOM 685 C CA . ILE A 1 83 ? 14.509 8.390 25.157 1.00 33.84 83 ILE A CA 1
ATOM 686 C C . ILE A 1 83 ? 13.638 9.456 24.504 1.00 33.84 83 ILE A C 1
ATOM 688 O O . ILE A 1 83 ? 12.748 9.152 23.711 1.00 33.84 83 ILE A O 1
ATOM 692 N N . PHE A 1 84 ? 13.897 10.711 24.866 1.00 28.75 84 PHE A N 1
ATOM 693 C CA . PHE A 1 84 ? 13.654 11.855 23.996 1.00 28.75 84 PHE A CA 1
ATOM 694 C C . PHE A 1 84 ? 14.366 11.562 22.667 1.00 28.75 84 PHE A C 1
ATOM 696 O O . PHE A 1 84 ? 15.561 11.814 22.511 1.00 28.75 84 PHE A O 1
ATOM 703 N N . PHE A 1 85 ? 13.667 10.913 21.736 1.00 33.19 85 PHE A N 1
ATOM 704 C CA . PHE A 1 85 ? 14.230 10.593 20.437 1.00 33.19 85 PHE A CA 1
ATOM 705 C C . PHE A 1 85 ? 14.321 11.875 19.615 1.00 33.19 85 PHE A C 1
ATOM 707 O O . PHE A 1 85 ? 13.332 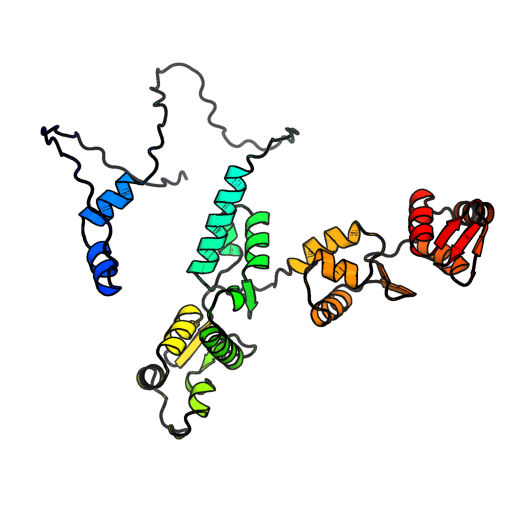12.534 19.309 1.00 33.19 85 PHE A O 1
ATOM 714 N N . ASN A 1 86 ? 15.561 12.206 19.271 1.00 39.97 86 ASN A N 1
ATOM 715 C CA . ASN A 1 86 ? 15.972 13.127 18.223 1.00 39.97 86 ASN A CA 1
ATOM 716 C C . ASN A 1 86 ? 15.089 13.023 16.961 1.00 39.97 86 ASN A C 1
ATOM 718 O O . ASN A 1 86 ? 15.361 12.221 16.062 1.00 39.97 86 ASN A O 1
ATOM 722 N N . ASN A 1 87 ? 14.106 13.914 16.826 1.00 46.12 87 ASN A N 1
ATOM 723 C CA . ASN A 1 87 ? 13.299 14.065 15.605 1.00 46.12 87 ASN A CA 1
ATOM 724 C C . ASN A 1 87 ? 14.155 14.375 14.351 1.00 46.12 87 ASN A C 1
ATOM 726 O O . ASN A 1 87 ? 13.776 14.053 13.222 1.00 46.12 87 ASN A O 1
ATOM 730 N N . ASN A 1 88 ? 15.360 14.930 14.529 1.00 51.94 88 ASN A N 1
ATOM 731 C CA . ASN A 1 88 ? 16.271 15.261 13.428 1.00 51.94 88 ASN A CA 1
ATOM 732 C C . ASN A 1 88 ? 17.013 14.049 12.835 1.00 51.94 88 ASN A C 1
ATOM 734 O O . ASN A 1 88 ? 17.336 14.054 11.648 1.00 51.94 88 ASN A O 1
ATOM 738 N N . LEU A 1 89 ? 17.271 12.994 13.618 1.00 56.69 89 LEU A N 1
ATOM 739 C CA . LEU A 1 89 ? 17.976 11.808 13.109 1.00 56.69 89 LEU A CA 1
ATOM 740 C C . LEU A 1 89 ? 17.028 10.904 12.307 1.00 56.69 89 LEU A C 1
ATOM 742 O O . LEU A 1 89 ? 17.391 10.421 11.234 1.00 56.69 89 LEU A O 1
ATOM 746 N N . SER A 1 90 ? 15.797 10.743 12.806 1.00 70.00 90 SER A N 1
ATOM 747 C CA . SER A 1 90 ? 14.733 9.981 12.140 1.00 70.00 90 SER A CA 1
ATOM 748 C C . SER A 1 90 ? 14.370 10.594 10.781 1.00 70.00 90 SER A C 1
ATOM 750 O O . SER A 1 90 ? 14.343 9.899 9.766 1.00 70.00 90 SER A O 1
ATOM 752 N N . SER A 1 91 ? 14.231 11.924 10.716 1.00 79.38 91 SER A N 1
ATOM 753 C CA . SER A 1 91 ? 13.910 12.623 9.464 1.00 79.38 91 SER A CA 1
ATOM 754 C C . SER A 1 91 ? 15.032 12.568 8.417 1.00 79.38 91 SER A C 1
ATOM 756 O O . SER A 1 91 ? 14.746 12.470 7.221 1.00 79.38 91 SER A O 1
ATOM 758 N N . LYS A 1 92 ? 16.312 12.581 8.822 1.00 87.81 92 LYS A N 1
ATOM 759 C CA . LYS A 1 92 ? 17.446 12.404 7.892 1.00 87.81 92 LYS A CA 1
ATOM 760 C C . LYS A 1 92 ? 17.500 10.982 7.331 1.00 87.81 92 LYS A C 1
ATOM 762 O O . LYS A 1 92 ? 17.697 10.808 6.130 1.00 87.81 92 LYS A O 1
ATOM 767 N N . LEU A 1 93 ? 17.297 9.975 8.182 1.00 86.44 93 LEU A N 1
ATOM 768 C CA . LEU A 1 93 ? 17.254 8.572 7.767 1.00 86.44 93 LEU A CA 1
ATOM 769 C C . LEU A 1 93 ? 16.108 8.321 6.780 1.00 86.44 93 LEU A C 1
ATOM 771 O O . LEU A 1 93 ? 16.336 7.745 5.718 1.00 86.44 93 LEU A O 1
ATOM 775 N N . GLN A 1 94 ? 14.915 8.834 7.085 1.00 88.19 94 GLN A N 1
ATOM 776 C CA . GLN A 1 94 ? 13.758 8.760 6.198 1.00 88.19 94 GLN A CA 1
ATOM 777 C C . GLN A 1 94 ? 14.063 9.367 4.822 1.00 88.19 94 GLN A C 1
ATOM 779 O O . GLN A 1 94 ? 13.851 8.713 3.806 1.00 88.19 94 GLN A O 1
ATOM 784 N N . LYS A 1 95 ? 14.642 10.575 4.766 1.00 92.06 95 LYS A N 1
ATOM 785 C CA . LYS A 1 95 ? 15.037 11.209 3.493 1.00 92.06 95 LYS A CA 1
ATOM 786 C C . LYS A 1 95 ? 16.024 10.359 2.691 1.00 92.06 95 LYS A C 1
ATOM 788 O O . LYS A 1 95 ? 15.902 10.274 1.472 1.00 92.06 95 LYS A O 1
ATOM 793 N N . ASN A 1 96 ? 16.983 9.717 3.355 1.00 92.69 96 ASN A N 1
ATOM 794 C CA . ASN A 1 96 ? 17.950 8.849 2.683 1.00 92.69 96 ASN A CA 1
ATOM 795 C C . ASN A 1 96 ? 17.278 7.614 2.069 1.00 92.69 96 ASN A C 1
ATOM 797 O O . ASN A 1 96 ? 17.600 7.255 0.939 1.00 92.69 96 ASN A O 1
ATOM 801 N N . ILE A 1 97 ? 16.334 6.998 2.785 1.00 92.12 97 ILE A N 1
ATOM 802 C CA . ILE A 1 97 ? 15.550 5.865 2.277 1.00 92.12 97 ILE A CA 1
ATOM 803 C C . ILE A 1 97 ? 14.692 6.312 1.088 1.00 92.12 97 ILE A C 1
ATOM 805 O O . ILE A 1 97 ? 14.741 5.686 0.030 1.00 92.12 97 ILE A O 1
ATOM 809 N N . GLU A 1 98 ? 13.959 7.423 1.223 1.00 93.00 98 GLU A N 1
ATOM 810 C CA . GLU A 1 98 ? 13.129 7.969 0.142 1.00 93.00 98 GLU A CA 1
ATOM 811 C C . GLU A 1 98 ? 13.954 8.254 -1.125 1.00 93.00 98 GLU A C 1
ATOM 813 O O . GLU A 1 98 ? 13.530 7.917 -2.232 1.00 93.00 98 GLU A O 1
ATOM 818 N N . ASN A 1 99 ? 15.150 8.832 -0.976 1.00 93.19 99 ASN A N 1
ATOM 819 C CA . ASN A 1 99 ? 16.056 9.097 -2.094 1.00 93.19 99 ASN A CA 1
ATOM 820 C C . ASN A 1 99 ? 16.555 7.808 -2.755 1.00 93.19 99 ASN A C 1
ATOM 822 O O . ASN A 1 99 ? 16.606 7.736 -3.980 1.00 93.19 99 ASN A O 1
ATOM 826 N N . SER A 1 100 ? 16.881 6.775 -1.977 1.00 93.44 100 SER A N 1
ATOM 827 C CA . SER A 1 100 ? 17.279 5.482 -2.541 1.00 93.44 100 SER A CA 1
ATOM 828 C C . SER A 1 100 ? 16.163 4.837 -3.353 1.00 93.44 100 SER A C 1
ATOM 830 O O . SER A 1 100 ? 16.425 4.343 -4.448 1.00 93.44 100 SER A O 1
ATOM 832 N N . ILE A 1 101 ? 14.918 4.905 -2.872 1.00 93.69 101 ILE A N 1
ATOM 833 C CA . ILE A 1 101 ? 13.747 4.394 -3.596 1.00 93.69 101 ILE A CA 1
ATOM 834 C C . ILE A 1 101 ? 13.556 5.157 -4.913 1.00 93.69 101 ILE A C 1
ATOM 836 O O . ILE A 1 101 ? 13.428 4.538 -5.968 1.00 93.69 101 ILE A O 1
ATOM 840 N N . LYS A 1 102 ? 13.599 6.495 -4.874 1.00 92.44 102 LYS A N 1
ATOM 841 C CA . LYS A 1 102 ? 13.455 7.341 -6.071 1.00 92.44 102 LYS A CA 1
ATOM 842 C C . LYS A 1 102 ? 14.559 7.096 -7.098 1.00 92.44 102 LYS A C 1
ATOM 844 O O . LYS A 1 102 ? 14.272 7.037 -8.285 1.00 92.44 102 LYS A O 1
ATOM 849 N N . ASN A 1 103 ? 15.797 6.906 -6.645 1.00 89.69 103 ASN A N 1
ATOM 850 C CA . ASN A 1 103 ? 16.940 6.690 -7.531 1.00 89.69 103 ASN A CA 1
ATOM 851 C C . ASN A 1 103 ? 16.967 5.284 -8.143 1.00 89.69 103 ASN A C 1
ATOM 853 O O . ASN A 1 103 ? 17.458 5.110 -9.255 1.00 89.69 103 ASN A O 1
ATOM 857 N N . LYS A 1 104 ? 16.514 4.260 -7.407 1.00 89.00 104 LYS A N 1
ATOM 858 C CA . LYS A 1 104 ? 16.553 2.869 -7.879 1.00 89.00 104 LYS A CA 1
ATOM 859 C C . LYS A 1 104 ? 15.310 2.450 -8.651 1.00 89.00 104 LYS A C 1
ATOM 861 O O . LYS A 1 104 ? 15.431 1.537 -9.462 1.00 89.00 104 LYS A O 1
ATOM 866 N N . VAL A 1 105 ? 14.169 3.111 -8.435 1.00 91.69 105 VAL A N 1
ATOM 867 C CA . VAL A 1 105 ? 12.853 2.855 -9.054 1.00 91.69 105 VAL A CA 1
ATOM 868 C C . VAL A 1 105 ? 12.249 1.495 -8.694 1.00 91.69 105 VAL A C 1
ATOM 870 O O . VAL A 1 105 ? 11.083 1.441 -8.317 1.00 91.69 105 VAL A O 1
ATOM 873 N N . VAL A 1 106 ? 13.023 0.414 -8.769 1.00 91.88 106 VAL A N 1
ATOM 874 C CA . VAL A 1 106 ? 12.657 -0.932 -8.325 1.00 91.88 106 VAL A CA 1
ATOM 875 C C . VAL A 1 106 ? 13.550 -1.3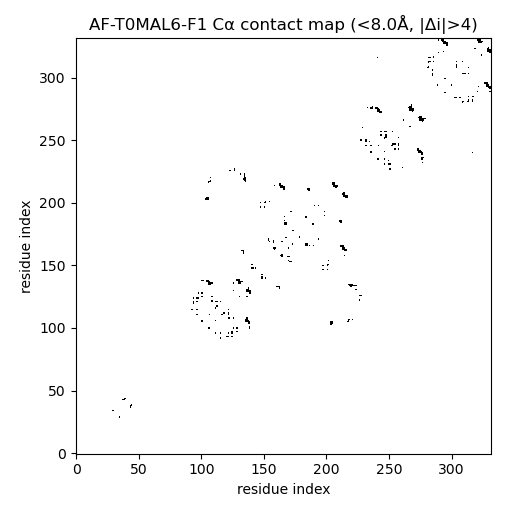21 -7.152 1.00 91.88 106 VAL A C 1
ATOM 877 O O . VAL A 1 106 ? 14.779 -1.298 -7.258 1.00 91.88 106 VAL A O 1
ATOM 880 N N . VAL A 1 107 ? 12.932 -1.654 -6.023 1.00 91.50 107 VAL A N 1
ATOM 881 C CA . VAL A 1 107 ? 13.613 -1.955 -4.760 1.00 91.50 107 VAL A CA 1
ATOM 882 C C . VAL A 1 107 ? 13.001 -3.178 -4.086 1.00 91.50 107 VAL A C 1
ATOM 884 O O . VAL A 1 107 ? 11.847 -3.529 -4.327 1.00 91.50 107 VAL A O 1
ATOM 887 N N . ASN A 1 108 ? 13.784 -3.798 -3.206 1.00 89.62 108 ASN A N 1
ATOM 888 C CA . ASN A 1 108 ? 13.349 -4.916 -2.375 1.00 89.62 108 ASN A CA 1
ATOM 889 C C . ASN A 1 108 ? 13.376 -4.478 -0.911 1.00 89.62 108 ASN A C 1
ATOM 891 O O . ASN A 1 108 ? 14.257 -3.724 -0.488 1.00 89.62 108 ASN A O 1
ATOM 895 N N . PHE A 1 109 ? 12.422 -4.966 -0.129 1.00 89.62 109 PHE A N 1
ATOM 896 C CA . PHE A 1 109 ? 12.351 -4.717 1.300 1.00 89.62 109 PHE A CA 1
ATOM 897 C C . PHE A 1 109 ? 13.586 -5.263 2.016 1.00 89.62 109 PHE A C 1
ATOM 899 O O . PHE A 1 109 ? 14.212 -4.528 2.775 1.00 89.62 109 PHE A O 1
ATOM 906 N N . LYS A 1 110 ? 13.995 -6.506 1.721 1.00 86.69 110 LYS A N 1
ATOM 907 C CA . LYS A 1 110 ? 15.169 -7.136 2.360 1.00 86.69 110 LYS A CA 1
ATOM 908 C C . LYS A 1 110 ? 16.438 -6.288 2.217 1.00 86.69 110 LYS A C 1
ATOM 910 O O . LYS A 1 110 ? 17.111 -6.037 3.214 1.00 86.69 110 LYS A O 1
ATOM 915 N N . ASP A 1 111 ? 16.698 -5.780 1.015 1.00 88.44 111 ASP A N 1
ATOM 916 C CA . ASP A 1 111 ? 17.885 -4.967 0.724 1.00 88.44 111 ASP A CA 1
ATOM 917 C C . ASP A 1 111 ? 17.855 -3.637 1.492 1.00 88.44 111 ASP A C 1
ATOM 919 O O . ASP A 1 111 ? 18.861 -3.195 2.047 1.00 88.44 111 ASP A O 1
ATOM 923 N N . LEU A 1 112 ? 16.687 -2.988 1.564 1.00 90.50 112 LEU A N 1
ATOM 924 C CA . LEU A 1 112 ? 16.532 -1.741 2.314 1.00 90.50 112 LEU A CA 1
ATOM 925 C C . LEU A 1 112 ? 16.702 -1.962 3.823 1.00 90.50 112 LEU A C 1
ATOM 927 O O . LEU A 1 112 ? 17.320 -1.140 4.498 1.00 90.50 112 LEU A O 1
ATOM 931 N N . ILE A 1 113 ? 16.202 -3.075 4.359 1.00 90.75 113 ILE A N 1
ATOM 932 C CA . ILE A 1 113 ? 16.387 -3.432 5.769 1.00 90.75 113 ILE A CA 1
ATOM 933 C C . ILE A 1 113 ? 17.856 -3.677 6.090 1.00 90.75 113 ILE A C 1
ATOM 935 O O . ILE A 1 113 ? 18.349 -3.171 7.099 1.00 90.75 113 ILE A O 1
ATOM 939 N N . GLU A 1 114 ? 18.568 -4.400 5.230 1.00 87.19 114 GLU A N 1
ATOM 940 C CA . GLU A 1 114 ? 19.994 -4.663 5.409 1.00 87.19 114 GLU A CA 1
ATOM 941 C C . GLU A 1 114 ? 20.814 -3.363 5.419 1.00 87.19 114 GLU A C 1
ATOM 943 O O . GLU A 1 114 ? 21.685 -3.175 6.275 1.00 87.19 114 GLU A O 1
ATOM 948 N N . LEU A 1 115 ? 20.485 -2.429 4.519 1.00 89.62 115 LEU A N 1
ATOM 949 C CA . LEU A 1 115 ? 21.168 -1.141 4.394 1.00 89.62 115 LEU A CA 1
ATOM 950 C C . LEU A 1 115 ? 20.882 -0.187 5.560 1.00 89.62 115 LEU A C 1
ATOM 952 O O . LEU A 1 115 ? 21.802 0.448 6.078 1.00 89.62 115 LEU A O 1
ATOM 956 N N . TYR A 1 116 ? 19.618 -0.057 5.963 1.00 91.75 116 TYR A N 1
ATOM 957 C CA . TYR A 1 116 ? 19.185 1.002 6.881 1.00 91.75 116 TYR A CA 1
ATOM 958 C C . TYR A 1 116 ? 18.944 0.533 8.315 1.00 91.75 116 TYR A C 1
ATOM 960 O O . TYR A 1 116 ? 18.909 1.369 9.219 1.00 91.75 116 TYR A O 1
ATOM 968 N N . LYS A 1 117 ? 18.812 -0.781 8.542 1.00 87.94 117 LYS A N 1
ATOM 969 C CA . LYS A 1 117 ? 18.647 -1.415 9.864 1.00 87.94 117 LYS A CA 1
ATOM 970 C C . LYS A 1 117 ? 17.504 -0.829 10.701 1.00 87.94 117 LYS A C 1
ATOM 972 O O . LYS A 1 117 ? 17.548 -0.863 11.928 1.00 87.94 117 LYS A O 1
ATOM 977 N N . ASN A 1 118 ? 16.489 -0.275 10.041 1.00 86.19 118 ASN A N 1
ATOM 978 C CA . ASN A 1 118 ? 15.292 0.253 10.678 1.00 86.19 118 ASN A CA 1
ATOM 979 C C . ASN A 1 118 ? 14.069 -0.184 9.881 1.00 86.19 118 ASN A C 1
ATOM 981 O O . ASN A 1 118 ? 13.791 0.340 8.803 1.00 86.19 118 ASN A O 1
ATOM 985 N N . GLU A 1 119 ? 13.362 -1.166 10.426 1.00 84.50 119 GLU A N 1
ATOM 986 C CA . GLU A 1 119 ? 12.247 -1.789 9.739 1.00 84.50 119 GLU A CA 1
ATOM 987 C C . GLU A 1 119 ? 11.058 -0.855 9.565 1.00 84.50 119 GLU A C 1
ATOM 989 O O . GLU A 1 119 ? 10.575 -0.681 8.450 1.00 84.50 119 GLU A O 1
ATOM 994 N N . GLU A 1 120 ? 10.641 -0.180 10.627 1.00 81.25 120 GLU A N 1
ATOM 995 C CA . GLU A 1 120 ? 9.455 0.675 10.618 1.00 81.25 120 GLU A CA 1
ATOM 996 C C . GLU A 1 120 ? 9.571 1.832 9.615 1.00 81.25 120 GLU A C 1
ATOM 998 O O . GLU A 1 120 ? 8.651 2.076 8.830 1.00 81.25 120 GLU A O 1
ATOM 1003 N N . ILE A 1 121 ? 10.726 2.507 9.566 1.00 85.56 121 ILE A N 1
ATOM 1004 C CA . ILE A 1 121 ? 10.933 3.634 8.644 1.00 85.56 121 ILE A CA 1
ATOM 1005 C C . ILE A 1 121 ? 11.000 3.145 7.191 1.00 85.56 121 ILE A C 1
ATOM 1007 O O . ILE A 1 121 ? 10.448 3.795 6.300 1.00 85.56 121 ILE A O 1
ATOM 1011 N N . VAL A 1 122 ? 11.636 1.995 6.935 1.00 88.69 122 VAL A N 1
ATOM 1012 C CA . VAL A 1 122 ? 11.680 1.392 5.593 1.00 88.69 122 VAL A CA 1
ATOM 1013 C C . VAL A 1 122 ? 10.270 1.047 5.115 1.00 88.69 122 VAL A C 1
ATOM 1015 O O . VAL A 1 122 ? 9.902 1.432 4.002 1.00 88.69 122 VAL A O 1
ATOM 1018 N N . LYS A 1 123 ? 9.460 0.400 5.964 1.00 85.00 123 LYS A N 1
ATOM 1019 C CA . LYS A 1 123 ? 8.059 0.069 5.659 1.00 85.00 123 LYS A CA 1
ATOM 1020 C C . LYS A 1 123 ? 7.248 1.317 5.310 1.00 85.00 123 LYS A C 1
ATOM 1022 O O . LYS A 1 123 ? 6.619 1.364 4.253 1.00 85.00 123 LYS A O 1
ATOM 1027 N N . SER A 1 124 ? 7.341 2.357 6.141 1.00 81.69 124 SER A N 1
ATOM 1028 C CA . SER A 1 124 ? 6.644 3.629 5.918 1.00 81.69 124 SER A CA 1
ATOM 1029 C C . SER A 1 124 ? 7.025 4.279 4.577 1.00 81.69 124 SER A C 1
ATOM 1031 O O . SER A 1 124 ? 6.159 4.709 3.809 1.00 81.69 124 SER A O 1
ATOM 1033 N N . CYS A 1 125 ? 8.319 4.294 4.234 1.00 86.94 125 CYS A N 1
ATOM 1034 C CA . CYS A 1 125 ? 8.791 4.853 2.963 1.00 86.94 125 CYS A CA 1
ATOM 1035 C C . CYS A 1 125 ? 8.299 4.050 1.750 1.00 86.94 125 CYS A C 1
ATOM 1037 O O . CYS A 1 125 ? 7.876 4.646 0.754 1.00 86.94 125 CYS A O 1
ATOM 1039 N N . LEU A 1 126 ? 8.325 2.715 1.826 1.00 89.56 126 LEU A N 1
ATOM 1040 C CA . LEU A 1 126 ? 7.832 1.841 0.759 1.00 89.56 126 LEU A CA 1
ATOM 1041 C C . LEU A 1 126 ? 6.338 2.055 0.512 1.00 89.56 126 LEU A C 1
ATOM 1043 O O . LEU A 1 126 ? 5.941 2.302 -0.626 1.00 89.56 126 LEU A O 1
ATOM 1047 N N . GLN A 1 127 ? 5.518 2.060 1.562 1.00 83.19 127 GLN A N 1
ATOM 1048 C CA . GLN A 1 127 ? 4.071 2.278 1.462 1.00 83.19 127 GLN A CA 1
ATOM 1049 C C . GLN A 1 127 ? 3.722 3.629 0.817 1.00 83.19 127 GLN A C 1
ATOM 1051 O O . GLN A 1 127 ? 2.815 3.740 -0.021 1.00 83.19 127 GLN A O 1
ATOM 1056 N N . LYS A 1 128 ? 4.470 4.676 1.180 1.00 83.62 128 LYS A N 1
ATOM 1057 C CA . LYS A 1 128 ? 4.281 6.023 0.640 1.00 83.62 128 LYS A CA 1
ATOM 1058 C C . LYS A 1 128 ? 4.652 6.098 -0.841 1.00 83.62 128 LYS A C 1
ATOM 1060 O O . LYS A 1 128 ? 3.862 6.606 -1.639 1.00 83.62 128 LYS A O 1
ATOM 1065 N N . LEU A 1 129 ? 5.827 5.593 -1.217 1.00 87.00 129 LEU A N 1
ATOM 1066 C CA . LEU A 1 129 ? 6.434 5.869 -2.522 1.00 87.00 129 LEU A CA 1
ATOM 1067 C C . LEU A 1 129 ? 6.199 4.788 -3.581 1.00 87.00 129 LEU A C 1
ATOM 1069 O O . LEU A 1 129 ? 6.287 5.091 -4.769 1.00 87.00 129 LEU A O 1
ATOM 1073 N N . THR A 1 130 ? 5.911 3.550 -3.185 1.00 9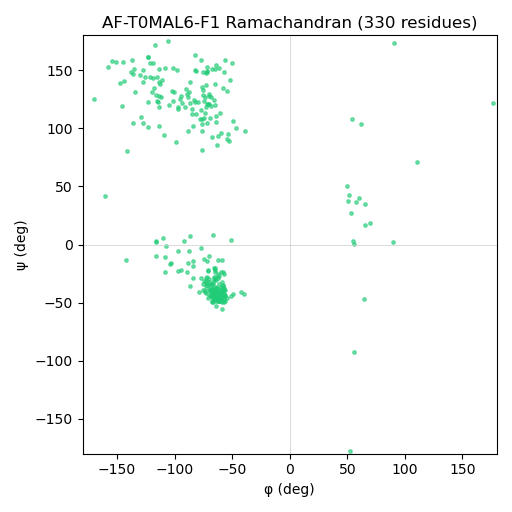0.44 130 THR A N 1
ATOM 1074 C CA . THR A 1 130 ? 5.921 2.389 -4.089 1.00 90.44 130 THR A CA 1
ATOM 1075 C C . THR A 1 130 ? 4.587 1.649 -4.121 1.00 90.44 130 THR A C 1
ATOM 1077 O O . THR A 1 130 ? 3.747 1.809 -3.236 1.00 90.44 130 THR A O 1
ATOM 1080 N N . PHE A 1 131 ? 4.383 0.851 -5.162 1.00 88.06 131 PHE A N 1
ATOM 1081 C CA . PHE A 1 131 ? 3.364 -0.190 -5.227 1.00 88.06 131 PHE A CA 1
ATOM 1082 C C . PHE A 1 131 ? 4.050 -1.543 -5.423 1.00 88.06 131 PHE A C 1
ATOM 1084 O O . PHE A 1 131 ? 5.180 -1.606 -5.910 1.00 88.06 131 PHE A O 1
ATOM 1091 N N . TYR A 1 132 ? 3.383 -2.622 -5.030 1.00 85.94 132 TYR A N 1
ATOM 1092 C CA . TYR A 1 132 ? 3.927 -3.963 -5.196 1.00 85.94 132 TYR A CA 1
ATOM 1093 C C . TYR A 1 132 ? 3.524 -4.553 -6.547 1.00 85.94 132 TYR A C 1
ATOM 1095 O O . TYR A 1 132 ? 2.354 -4.506 -6.925 1.00 85.94 132 TYR A O 1
ATOM 1103 N N . PHE A 1 133 ? 4.481 -5.148 -7.255 1.00 85.75 133 PHE A N 1
ATOM 1104 C CA . PHE A 1 133 ? 4.251 -5.834 -8.519 1.00 85.75 133 PHE A CA 1
ATOM 1105 C C . PHE A 1 133 ? 5.189 -7.035 -8.655 1.00 85.75 133 PHE A C 1
ATOM 1107 O O . PHE A 1 133 ? 6.410 -6.882 -8.676 1.00 85.75 133 PHE A O 1
ATOM 1114 N N . GLN A 1 134 ? 4.617 -8.238 -8.767 1.00 82.69 134 GLN A N 1
ATOM 1115 C CA . GLN A 1 134 ? 5.344 -9.473 -9.096 1.00 82.69 134 GLN A CA 1
ATOM 1116 C C . GLN A 1 134 ? 6.598 -9.715 -8.240 1.00 82.69 134 GLN A C 1
ATOM 1118 O O . GLN A 1 134 ? 7.689 -9.953 -8.765 1.00 82.69 134 GLN A O 1
ATOM 1123 N N . GLY A 1 135 ? 6.469 -9.620 -6.917 1.00 82.88 135 GLY A N 1
ATOM 1124 C CA . GLY A 1 135 ? 7.594 -9.858 -6.014 1.00 82.88 135 GLY A CA 1
ATOM 1125 C C . GLY A 1 135 ? 8.433 -8.628 -5.681 1.00 82.88 135 GLY A C 1
ATOM 1126 O O . GLY A 1 135 ? 9.462 -8.790 -5.040 1.00 82.88 135 GLY A O 1
ATOM 1127 N N . ARG A 1 136 ? 8.093 -7.431 -6.173 1.00 87.50 136 ARG A N 1
ATOM 1128 C CA . ARG A 1 136 ? 8.987 -6.261 -6.133 1.00 87.50 136 ARG A CA 1
ATOM 1129 C C . ARG A 1 136 ? 8.231 -4.993 -5.758 1.00 87.50 136 ARG A C 1
ATOM 1131 O O . ARG A 1 136 ? 7.078 -4.829 -6.152 1.00 87.50 136 ARG A O 1
ATOM 1138 N N . TYR A 1 137 ? 8.898 -4.060 -5.080 1.00 91.19 137 TYR A N 1
ATOM 1139 C CA . TYR A 1 137 ? 8.360 -2.720 -4.842 1.00 91.19 137 TYR A CA 1
ATOM 1140 C C . TYR A 1 137 ? 8.835 -1.763 -5.932 1.00 91.19 137 TYR A C 1
ATOM 1142 O O . TYR A 1 137 ? 10.035 -1.567 -6.133 1.00 91.19 137 TYR A O 1
ATOM 1150 N N . ILE A 1 138 ? 7.884 -1.151 -6.630 1.00 91.75 138 ILE A N 1
ATOM 1151 C CA . ILE A 1 138 ? 8.139 -0.266 -7.763 1.00 91.75 138 ILE A CA 1
ATOM 1152 C C . ILE A 1 138 ? 7.624 1.135 -7.445 1.00 91.75 138 ILE A C 1
ATOM 1154 O O . ILE A 1 138 ? 6.513 1.304 -6.947 1.00 91.75 138 ILE A O 1
ATOM 1158 N N . LEU A 1 139 ? 8.425 2.160 -7.732 1.00 93.62 139 LEU A N 1
ATOM 1159 C CA . LEU A 1 139 ? 8.061 3.563 -7.548 1.00 93.62 139 LEU A CA 1
ATOM 1160 C C . LEU A 1 139 ? 6.744 3.891 -8.274 1.00 93.62 139 LEU A C 1
ATOM 1162 O O . LEU A 1 139 ? 6.565 3.557 -9.448 1.00 93.62 139 LEU A O 1
ATOM 1166 N N . LYS A 1 140 ? 5.822 4.563 -7.575 1.00 89.94 140 LYS A N 1
ATOM 1167 C CA . LYS A 1 140 ? 4.509 4.947 -8.115 1.00 89.94 140 LYS A CA 1
ATOM 1168 C C . LYS A 1 140 ? 4.643 5.879 -9.320 1.00 89.94 140 LYS A C 1
ATOM 1170 O O . LYS A 1 140 ? 5.556 6.696 -9.410 1.00 89.94 140 LYS A O 1
ATOM 1175 N N . ASN A 1 141 ? 3.658 5.823 -10.211 1.00 88.88 141 ASN A N 1
ATOM 1176 C CA . ASN A 1 141 ? 3.609 6.684 -11.394 1.00 88.88 141 ASN A CA 1
ATOM 1177 C C . ASN A 1 141 ? 3.425 8.172 -11.064 1.00 88.88 141 ASN A C 1
ATOM 1179 O O . ASN A 1 141 ? 3.825 9.015 -11.856 1.00 88.88 141 ASN A O 1
ATOM 1183 N N . SER A 1 142 ? 2.923 8.513 -9.872 1.00 85.38 142 SER A N 1
ATOM 1184 C CA . SER A 1 142 ? 2.773 9.902 -9.409 1.00 85.38 142 SER A CA 1
ATOM 1185 C C . SER A 1 142 ? 4.085 10.701 -9.361 1.00 85.38 142 SER A C 1
ATOM 1187 O O . SER A 1 142 ? 4.043 11.915 -9.198 1.00 85.38 142 SER A O 1
ATOM 1189 N N . PHE A 1 143 ? 5.242 10.038 -9.461 1.00 88.25 143 PHE A N 1
ATOM 1190 C CA . PHE A 1 143 ? 6.567 10.668 -9.502 1.00 88.25 143 PHE A CA 1
ATOM 1191 C C . PHE A 1 143 ? 7.070 10.974 -10.922 1.00 88.25 143 PHE A C 1
ATOM 1193 O O . PHE A 1 143 ? 8.195 11.443 -11.068 1.00 88.25 143 PHE A O 1
ATOM 1200 N N . TYR A 1 144 ? 6.261 10.707 -11.948 1.00 86.62 144 TYR A N 1
ATOM 1201 C CA . TYR A 1 144 ? 6.615 10.864 -13.359 1.00 86.62 144 TYR A CA 1
ATOM 1202 C C . TYR A 1 144 ? 5.666 11.835 -14.062 1.00 86.62 144 TYR A C 1
ATOM 1204 O O . TYR A 1 144 ? 4.518 11.993 -13.651 1.00 86.62 144 TYR A O 1
ATOM 1212 N N . ASP A 1 145 ? 6.117 12.439 -15.159 1.00 87.81 145 ASP A N 1
ATOM 1213 C CA . ASP A 1 145 ? 5.261 13.253 -16.026 1.00 87.81 145 ASP A CA 1
ATOM 1214 C C . ASP A 1 145 ? 4.207 12.395 -16.734 1.00 87.81 145 ASP A C 1
ATOM 1216 O O . ASP A 1 145 ? 4.450 11.225 -17.036 1.00 87.81 145 ASP A O 1
ATOM 1220 N N . LYS A 1 146 ? 3.046 12.983 -17.050 1.00 82.44 146 LYS A N 1
ATOM 1221 C CA . LYS A 1 146 ? 1.874 12.269 -17.594 1.00 82.44 146 LYS A CA 1
ATOM 1222 C C . LYS A 1 146 ? 2.210 11.357 -18.786 1.00 82.44 146 LYS A C 1
ATOM 1224 O O . LYS A 1 146 ? 1.785 10.209 -18.807 1.00 82.44 146 LYS A O 1
ATOM 1229 N N . ASN A 1 147 ? 3.051 11.823 -19.710 1.00 82.06 147 ASN A N 1
ATOM 1230 C CA . ASN A 1 147 ? 3.474 11.039 -20.877 1.00 82.06 147 ASN A CA 1
ATOM 1231 C C . ASN A 1 147 ? 4.245 9.762 -20.483 1.00 82.06 147 ASN A C 1
ATOM 1233 O O . ASN A 1 147 ? 4.014 8.692 -21.041 1.00 82.06 147 ASN A O 1
ATOM 1237 N N . LEU A 1 148 ? 5.140 9.855 -19.493 1.00 85.12 148 LEU A N 1
ATOM 1238 C CA . LEU A 1 148 ? 5.910 8.713 -18.994 1.00 85.12 148 LEU A CA 1
ATOM 1239 C C . LEU A 1 148 ? 5.036 7.760 -18.173 1.00 85.12 148 LEU A C 1
ATOM 1241 O O . LEU A 1 148 ? 5.271 6.553 -18.181 1.00 85.12 148 LEU A O 1
ATOM 1245 N N . GLN A 1 149 ? 4.016 8.279 -17.481 1.00 87.88 149 GLN A N 1
ATOM 1246 C CA . GLN A 1 149 ? 3.047 7.442 -16.769 1.00 87.88 149 GLN A CA 1
ATOM 1247 C C . GLN A 1 149 ? 2.321 6.497 -17.734 1.00 87.88 149 GLN A C 1
ATOM 1249 O O . GLN A 1 149 ? 2.220 5.302 -17.452 1.00 87.88 149 GLN A O 1
ATOM 1254 N N . ASP A 1 150 ? 1.875 7.004 -18.887 1.00 83.88 150 ASP A N 1
ATOM 1255 C CA . ASP A 1 150 ? 1.177 6.208 -19.903 1.00 83.88 150 ASP A CA 1
ATOM 1256 C C . ASP A 1 150 ? 2.082 5.119 -20.499 1.00 83.88 150 ASP A C 1
ATOM 1258 O O . ASP A 1 150 ? 1.670 3.963 -20.626 1.00 83.88 150 ASP A O 1
ATOM 1262 N N . ILE A 1 151 ? 3.344 5.458 -20.780 1.00 86.69 151 ILE A N 1
ATOM 1263 C CA . ILE A 1 151 ? 4.363 4.506 -21.250 1.00 86.69 151 ILE A CA 1
ATOM 1264 C C . ILE A 1 151 ? 4.601 3.401 -20.213 1.00 86.69 151 ILE A C 1
ATOM 1266 O O . ILE A 1 151 ? 4.559 2.215 -20.546 1.00 86.69 151 ILE A O 1
ATOM 1270 N N . ARG A 1 152 ? 4.804 3.767 -18.940 1.00 90.75 152 ARG A N 1
ATOM 1271 C CA . ARG A 1 152 ? 5.009 2.806 -17.843 1.00 90.75 152 ARG A CA 1
ATOM 1272 C C . ARG A 1 152 ? 3.815 1.874 -17.683 1.00 90.75 152 ARG A C 1
ATOM 1274 O O . ARG A 1 152 ? 4.004 0.672 -17.532 1.00 90.75 152 ARG A O 1
ATOM 1281 N N . ASN A 1 153 ? 2.596 2.407 -17.752 1.00 88.56 153 ASN A N 1
ATOM 1282 C CA . ASN A 1 153 ? 1.375 1.603 -17.706 1.00 88.56 153 ASN A CA 1
ATOM 1283 C C . ASN A 1 153 ? 1.309 0.597 -18.863 1.00 88.56 153 ASN A C 1
ATOM 1285 O O . ASN A 1 153 ? 0.929 -0.552 -18.644 1.00 88.56 153 ASN A O 1
ATOM 1289 N N . GLY A 1 154 ? 1.720 1.001 -20.069 1.00 86.62 154 GLY A N 1
ATOM 1290 C CA . GLY A 1 154 ? 1.872 0.097 -21.212 1.00 86.62 154 GLY A CA 1
ATOM 1291 C C . GLY A 1 154 ? 2.865 -1.032 -20.932 1.00 86.62 154 GLY A C 1
ATOM 1292 O O . GLY A 1 154 ? 2.521 -2.201 -21.080 1.00 86.62 154 GLY A O 1
ATOM 1293 N N . ILE A 1 155 ? 4.053 -0.696 -20.419 1.00 89.25 155 ILE A N 1
ATOM 1294 C CA . ILE A 1 155 ? 5.087 -1.678 -20.058 1.00 89.25 155 ILE A CA 1
ATOM 1295 C C . ILE A 1 155 ? 4.582 -2.659 -18.991 1.00 89.25 155 ILE A C 1
ATOM 1297 O O . ILE A 1 155 ? 4.778 -3.862 -19.135 1.00 89.25 155 ILE A O 1
ATOM 1301 N N . PHE A 1 156 ? 3.909 -2.189 -17.935 1.00 89.00 156 PHE A N 1
ATOM 1302 C CA . PHE A 1 156 ? 3.349 -3.082 -16.910 1.00 89.00 156 PHE A CA 1
ATOM 1303 C C . PHE A 1 156 ? 2.263 -4.000 -17.464 1.00 89.00 156 PHE A C 1
ATOM 1305 O O . PHE A 1 156 ? 2.203 -5.167 -17.083 1.00 89.00 156 PHE A O 1
ATOM 1312 N N . LYS A 1 157 ? 1.438 -3.498 -18.388 1.00 86.94 157 LYS A N 1
ATOM 1313 C CA . LYS A 1 157 ? 0.433 -4.309 -19.075 1.00 86.94 157 LYS A CA 1
ATOM 1314 C C . LYS A 1 157 ? 1.083 -5.411 -19.916 1.00 86.94 157 LYS A C 1
ATOM 1316 O O . LYS A 1 157 ? 0.611 -6.545 -19.894 1.00 86.94 157 LYS A O 1
ATOM 1321 N N . ASP A 1 158 ? 2.176 -5.090 -20.601 1.00 85.69 158 ASP A N 1
ATOM 1322 C CA . ASP A 1 158 ? 2.916 -6.032 -21.445 1.00 85.69 158 ASP A CA 1
ATOM 1323 C C . ASP A 1 158 ? 3.705 -7.063 -20.623 1.00 85.69 158 ASP A C 1
ATOM 1325 O O . ASP A 1 158 ? 3.762 -8.234 -20.991 1.00 85.69 158 ASP A O 1
ATOM 1329 N N . LEU A 1 159 ? 4.250 -6.663 -19.469 1.00 84.62 159 LEU A N 1
ATOM 1330 C CA . LEU A 1 159 ? 4.936 -7.559 -18.528 1.00 84.62 159 LEU A CA 1
ATOM 1331 C C . LEU A 1 159 ? 4.028 -8.647 -17.939 1.00 84.62 159 LEU A C 1
ATOM 1333 O O . LEU A 1 159 ? 4.545 -9.631 -17.399 1.00 84.62 159 LEU A O 1
ATOM 1337 N N . SER A 1 160 ? 2.705 -8.516 -18.101 1.00 72.44 160 SER A N 1
ATOM 1338 C CA . SER A 1 160 ? 1.669 -9.453 -17.653 1.00 72.44 160 SER A CA 1
ATOM 1339 C C . SER A 1 160 ? 1.765 -9.822 -16.162 1.00 72.44 160 SER A C 1
ATOM 1341 O O . SER A 1 160 ? 2.658 -9.387 -15.430 1.00 72.44 160 SER A O 1
ATOM 1343 N N . ASP A 1 161 ? 0.882 -10.708 -15.697 1.00 66.88 161 ASP A N 1
ATOM 1344 C CA . ASP A 1 161 ? 0.945 -11.276 -14.341 1.00 66.88 161 ASP A CA 1
ATOM 1345 C C . ASP A 1 161 ? 2.166 -12.188 -14.106 1.00 66.88 161 ASP A C 1
ATOM 1347 O O . ASP A 1 161 ? 2.252 -12.867 -13.086 1.00 66.88 161 ASP A O 1
ATOM 1351 N N . LYS A 1 162 ? 3.116 -12.244 -15.046 1.00 74.69 162 LYS A N 1
ATOM 1352 C CA . LYS A 1 162 ? 4.319 -13.078 -14.958 1.00 74.69 162 LYS A CA 1
ATOM 1353 C C . LYS A 1 162 ? 5.577 -12.287 -14.593 1.00 74.69 162 LYS A C 1
ATOM 1355 O O . LYS A 1 162 ? 6.587 -12.885 -14.225 1.00 74.69 162 LYS A O 1
ATOM 1360 N N . GLY A 1 163 ? 5.549 -10.956 -14.704 1.00 80.06 163 GLY A N 1
ATOM 1361 C CA . GLY A 1 163 ? 6.706 -10.099 -14.419 1.00 80.06 163 GLY A CA 1
ATOM 1362 C C . GLY A 1 163 ? 7.850 -10.227 -15.433 1.00 80.06 163 GLY A C 1
ATOM 1363 O O . GLY A 1 163 ? 8.992 -9.860 -15.133 1.00 80.06 163 GLY A O 1
ATOM 1364 N N . PHE A 1 164 ? 7.553 -10.764 -16.617 1.00 86.94 164 PHE A N 1
ATOM 1365 C CA . PHE A 1 164 ? 8.457 -10.838 -17.757 1.00 86.94 164 PHE A CA 1
ATOM 1366 C C . PHE A 1 164 ? 7.670 -10.817 -19.066 1.00 86.94 164 PHE A C 1
ATOM 1368 O O . PHE A 1 164 ? 6.504 -11.207 -19.109 1.00 86.94 164 PHE A O 1
ATOM 1375 N N . VAL A 1 165 ? 8.334 -10.407 -20.141 1.00 86.88 165 VAL A N 1
ATOM 1376 C CA . VAL A 1 165 ? 7.763 -10.375 -21.487 1.00 86.88 165 VAL A CA 1
ATOM 1377 C C . VAL A 1 165 ? 8.850 -10.644 -22.518 1.00 86.88 165 VAL A C 1
ATOM 1379 O O . VAL A 1 165 ? 9.984 -10.177 -22.392 1.00 86.88 165 VAL A O 1
ATOM 1382 N N . GLU A 1 166 ? 8.527 -11.440 -23.527 1.00 85.31 166 GLU A N 1
ATOM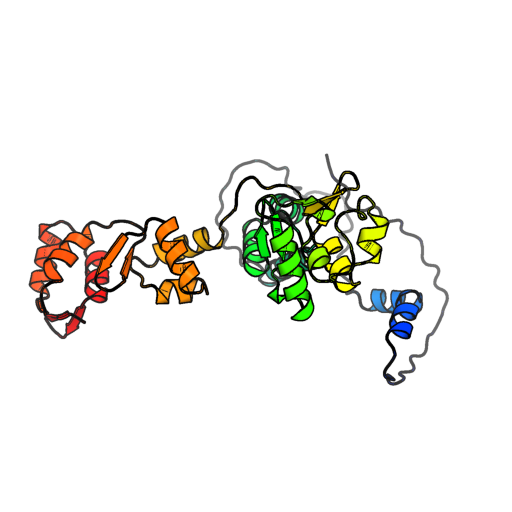 1383 C CA . GLU A 1 166 ? 9.395 -11.607 -24.691 1.00 85.31 166 GLU A CA 1
ATOM 1384 C C . GLU A 1 166 ? 9.361 -10.344 -25.551 1.00 85.31 166 GLU A C 1
ATOM 1386 O O . GLU A 1 166 ? 8.358 -9.638 -25.575 1.00 85.31 166 GLU A O 1
ATOM 1391 N N . ILE A 1 167 ? 10.428 -10.058 -26.294 1.00 81.75 167 ILE A N 1
ATOM 1392 C CA . ILE A 1 167 ? 10.514 -8.863 -27.150 1.00 81.75 167 ILE A CA 1
ATOM 1393 C C . ILE A 1 167 ? 9.294 -8.730 -28.069 1.00 81.75 167 ILE A C 1
ATOM 1395 O O . ILE A 1 167 ? 8.690 -7.664 -28.132 1.00 81.75 167 ILE A O 1
ATOM 1399 N N . ASN A 1 168 ? 8.858 -9.827 -28.688 1.00 74.69 168 ASN A N 1
ATOM 1400 C CA . ASN A 1 168 ? 7.692 -9.855 -29.580 1.00 74.69 168 ASN A CA 1
ATOM 1401 C C . ASN A 1 168 ? 6.344 -9.677 -28.850 1.00 74.69 168 ASN A C 1
ATOM 1403 O O . ASN A 1 168 ? 5.299 -9.526 -29.484 1.00 74.69 168 ASN A O 1
ATOM 1407 N N . GLY A 1 169 ? 6.349 -9.715 -27.517 1.00 75.94 169 GLY A N 1
ATOM 1408 C CA . GLY A 1 169 ? 5.173 -9.569 -26.668 1.00 75.94 169 GLY A CA 1
ATOM 1409 C C . GLY A 1 169 ? 4.767 -8.122 -26.383 1.00 75.94 169 GLY A C 1
ATOM 1410 O O . GLY A 1 169 ? 3.641 -7.909 -25.938 1.00 75.94 169 GLY A O 1
ATOM 1411 N N . PHE A 1 170 ? 5.624 -7.128 -26.649 1.00 79.62 170 PHE A N 1
ATOM 1412 C CA . PHE A 1 170 ? 5.311 -5.723 -26.362 1.00 79.62 170 PHE A CA 1
ATOM 1413 C C . PHE A 1 170 ? 4.227 -5.160 -27.296 1.00 79.62 170 PHE A C 1
ATOM 1415 O O . PHE A 1 170 ? 4.337 -5.207 -28.522 1.00 79.62 170 PHE A O 1
ATOM 1422 N N . SER A 1 171 ? 3.177 -4.567 -26.725 1.00 69.31 171 SER A N 1
ATOM 1423 C CA . SER A 1 171 ? 2.022 -4.033 -27.456 1.00 69.31 171 SER A CA 1
ATOM 1424 C C . SER A 1 171 ? 2.335 -2.764 -28.248 1.00 69.31 171 SER A C 1
ATOM 1426 O O . SER A 1 171 ? 1.664 -2.492 -29.246 1.00 69.31 171 SER A O 1
ATOM 1428 N N . GLN A 1 172 ? 3.380 -2.024 -27.867 1.00 64.12 172 GLN A N 1
ATOM 1429 C CA . GLN A 1 172 ? 3.880 -0.871 -28.622 1.00 64.12 172 GLN A CA 1
ATOM 1430 C C . GLN A 1 172 ? 4.294 -1.263 -30.054 1.00 64.12 172 GLN A C 1
ATOM 1432 O O . GLN A 1 172 ? 4.052 -0.506 -30.987 1.00 64.12 172 GLN A 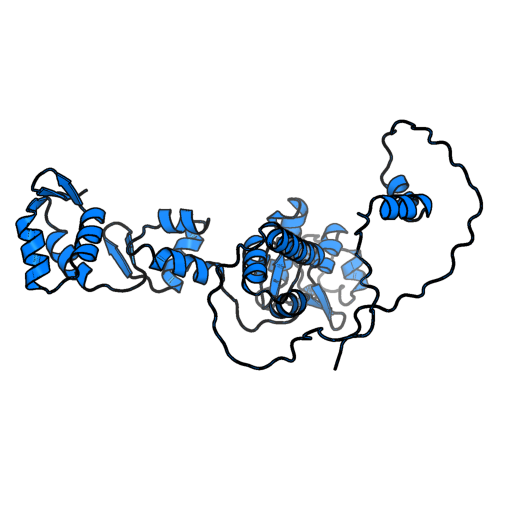O 1
ATOM 1437 N N . ILE A 1 173 ? 4.786 -2.494 -30.250 1.00 56.19 173 ILE A N 1
ATOM 1438 C CA . ILE A 1 173 ? 5.124 -3.058 -31.570 1.00 56.19 173 ILE A CA 1
ATOM 1439 C C . ILE A 1 173 ? 3.870 -3.205 -32.451 1.00 56.19 173 ILE A C 1
ATOM 1441 O O . ILE A 1 173 ? 3.937 -3.070 -33.669 1.00 56.19 173 ILE A O 1
ATOM 1445 N N . LYS A 1 174 ? 2.700 -3.439 -31.841 1.00 54.22 174 LYS A N 1
ATOM 1446 C CA . LYS A 1 174 ? 1.436 -3.693 -32.552 1.00 54.22 174 LYS A CA 1
ATOM 1447 C C . LYS A 1 174 ? 0.698 -2.420 -32.973 1.00 54.22 174 LYS A C 1
ATOM 1449 O O . LYS A 1 174 ? -0.175 -2.499 -33.833 1.00 54.22 174 LYS A O 1
ATOM 1454 N N . LYS A 1 175 ? 1.010 -1.259 -32.380 1.00 51.66 175 LYS A N 1
ATOM 1455 C CA . LYS A 1 175 ? 0.335 0.016 -32.692 1.00 51.66 175 LYS A CA 1
ATOM 1456 C C . LYS A 1 175 ? 0.906 0.731 -33.916 1.00 51.66 175 LYS A C 1
ATOM 1458 O O . LYS A 1 175 ? 0.140 1.384 -34.615 1.00 51.66 175 LYS A O 1
ATOM 1463 N N . ASP A 1 176 ? 2.190 0.550 -34.219 1.00 46.91 176 ASP A N 1
ATOM 1464 C CA . ASP A 1 176 ? 2.850 1.273 -35.317 1.00 46.91 176 ASP A CA 1
ATOM 1465 C C . ASP A 1 176 ? 2.706 0.611 -36.697 1.00 46.91 176 ASP A C 1
ATOM 1467 O O . ASP A 1 176 ? 3.311 1.083 -37.658 1.00 46.91 176 ASP A O 1
ATOM 1471 N N . GLY A 1 177 ? 1.891 -0.448 -36.829 1.00 44.59 177 GLY A N 1
ATOM 1472 C CA . GLY A 1 177 ? 1.307 -0.948 -38.092 1.00 44.59 177 GLY A CA 1
ATOM 1473 C C . GLY A 1 177 ? 2.261 -1.309 -39.245 1.00 44.59 177 GLY A C 1
ATOM 1474 O O . GLY A 1 177 ? 1.805 -1.709 -40.313 1.00 44.59 177 GLY A O 1
ATOM 1475 N N . SER A 1 178 ? 3.571 -1.172 -39.059 1.00 42.56 178 SER A N 1
ATOM 1476 C CA . SER A 1 178 ? 4.584 -1.193 -40.119 1.00 42.56 178 SER A CA 1
ATOM 1477 C C . SER A 1 178 ? 5.550 -2.365 -39.996 1.00 42.56 178 SER A C 1
ATOM 1479 O O . SER A 1 178 ? 6.283 -2.655 -40.942 1.00 42.56 178 SER A O 1
ATOM 1481 N N . ILE A 1 179 ? 5.510 -3.100 -38.883 1.00 48.47 179 ILE A N 1
ATOM 1482 C CA . ILE A 1 179 ? 6.379 -4.251 -38.665 1.00 48.47 179 ILE A CA 1
ATOM 1483 C C . ILE A 1 179 ? 5.528 -5.514 -38.734 1.00 48.47 179 ILE A C 1
ATOM 1485 O O . ILE A 1 179 ? 4.882 -5.915 -37.772 1.00 48.47 179 ILE A O 1
ATOM 1489 N N . LYS A 1 180 ? 5.494 -6.103 -39.935 1.00 44.34 180 LYS A N 1
ATOM 1490 C CA . LYS A 1 180 ? 4.911 -7.424 -40.191 1.00 44.34 180 LYS A CA 1
ATOM 1491 C C . LYS A 1 180 ? 5.503 -8.436 -39.208 1.00 44.34 180 LYS A C 1
ATOM 1493 O O . LYS A 1 180 ? 6.711 -8.411 -38.978 1.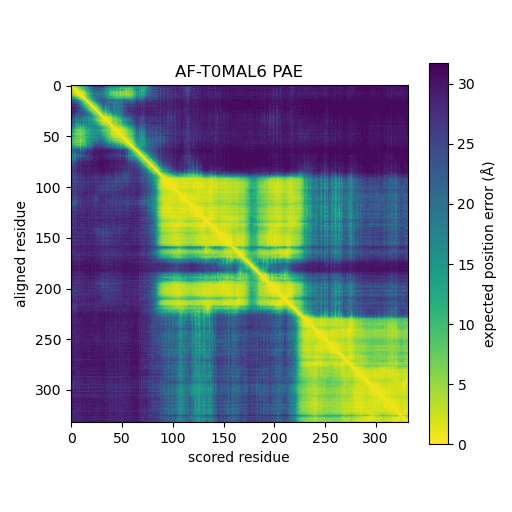00 44.34 180 LYS A O 1
ATOM 1498 N N . ASP A 1 181 ? 4.664 -9.355 -38.734 1.00 46.91 181 ASP A N 1
ATOM 1499 C CA . ASP A 1 181 ? 4.881 -10.371 -37.684 1.00 46.91 181 ASP A CA 1
ATOM 1500 C C . ASP A 1 181 ? 6.133 -11.278 -37.805 1.00 46.91 181 ASP A C 1
ATOM 1502 O O . ASP A 1 181 ? 6.326 -12.172 -36.989 1.00 46.91 181 ASP A O 1
ATOM 1506 N N . ASN A 1 182 ? 7.012 -11.070 -38.790 1.00 45.41 182 ASN A N 1
ATOM 1507 C CA . ASN A 1 182 ? 8.110 -11.976 -39.133 1.00 45.41 182 ASN A CA 1
ATOM 1508 C C . ASN A 1 182 ? 9.528 -11.416 -38.938 1.00 45.41 182 ASN A C 1
ATOM 1510 O O . ASN A 1 182 ? 10.486 -12.111 -39.275 1.00 45.41 182 ASN A O 1
ATOM 1514 N N . ILE A 1 183 ? 9.721 -10.191 -38.435 1.00 50.66 183 ILE A N 1
ATOM 1515 C CA . ILE A 1 183 ? 11.074 -9.616 -38.318 1.00 50.66 183 ILE A CA 1
ATOM 1516 C C . ILE A 1 183 ? 11.211 -8.818 -37.025 1.00 50.66 183 ILE A C 1
ATOM 1518 O O . ILE A 1 183 ? 11.119 -7.601 -37.058 1.00 50.66 183 ILE A O 1
ATOM 1522 N N . LEU A 1 184 ? 11.439 -9.491 -35.896 1.00 53.69 184 LEU A N 1
ATOM 1523 C CA . LEU A 1 184 ? 11.989 -8.881 -34.671 1.00 53.69 184 LEU A CA 1
ATOM 1524 C C . LEU A 1 184 ? 12.583 -9.952 -33.737 1.00 53.69 184 LEU A C 1
ATOM 1526 O O . LEU A 1 184 ? 12.450 -9.909 -32.522 1.00 53.69 184 LEU A O 1
ATOM 1530 N N . ASN A 1 185 ? 13.300 -10.925 -34.308 1.00 56.06 185 ASN A N 1
ATOM 1531 C CA . ASN A 1 185 ? 14.071 -11.888 -33.509 1.00 56.06 185 ASN A CA 1
ATOM 1532 C C . ASN A 1 185 ? 15.384 -11.294 -32.961 1.00 56.06 185 ASN A C 1
ATOM 1534 O O . ASN A 1 185 ? 16.100 -11.982 -32.238 1.00 56.06 185 ASN A O 1
ATOM 1538 N N . ASP A 1 186 ? 15.708 -10.039 -33.300 1.00 66.88 186 ASP A N 1
ATOM 1539 C CA . ASP A 1 186 ? 16.904 -9.340 -32.830 1.00 66.88 186 ASP A CA 1
ATOM 1540 C C . ASP A 1 186 ? 16.541 -8.130 -31.952 1.00 66.88 186 ASP A C 1
ATOM 1542 O O . ASP A 1 186 ? 15.858 -7.186 -32.359 1.00 66.88 186 ASP A O 1
ATOM 1546 N N . THR A 1 187 ? 17.079 -8.155 -30.736 1.00 65.69 187 THR A N 1
ATOM 1547 C CA . THR A 1 187 ? 17.193 -7.048 -29.781 1.00 65.69 187 THR A CA 1
ATOM 1548 C C . THR A 1 187 ? 17.538 -5.696 -30.378 1.00 65.69 187 THR A C 1
ATOM 1550 O O . THR A 1 187 ? 16.953 -4.690 -29.976 1.00 65.69 187 THR A O 1
ATOM 1553 N N . ASN A 1 188 ? 18.479 -5.646 -31.321 1.00 70.62 188 ASN A N 1
ATOM 1554 C CA . ASN A 1 188 ? 18.931 -4.381 -31.892 1.00 70.62 188 ASN A CA 1
ATOM 1555 C C . ASN A 1 188 ? 17.827 -3.729 -32.726 1.00 70.62 188 ASN A C 1
ATOM 1557 O O . ASN A 1 188 ? 17.620 -2.519 -32.654 1.00 70.62 188 ASN A O 1
ATOM 1561 N N . THR A 1 189 ? 17.070 -4.536 -33.470 1.00 67.88 189 THR A N 1
ATOM 1562 C CA . THR A 1 189 ? 15.919 -4.070 -34.245 1.00 67.88 189 THR A CA 1
ATOM 1563 C C . THR A 1 189 ? 14.811 -3.565 -33.324 1.00 67.88 189 THR A C 1
ATOM 1565 O O . THR A 1 189 ? 14.216 -2.530 -33.605 1.00 67.88 189 THR A O 1
ATOM 1568 N N . PHE A 1 190 ? 14.573 -4.238 -32.192 1.00 69.19 190 PHE A N 1
ATOM 1569 C CA . PHE A 1 190 ? 13.565 -3.806 -31.217 1.00 69.19 190 PHE A CA 1
ATOM 1570 C C . PHE A 1 190 ? 13.914 -2.455 -30.608 1.00 69.19 190 PHE A C 1
ATOM 1572 O O . PHE A 1 190 ? 13.109 -1.530 -30.668 1.00 69.19 190 PHE A O 1
ATOM 1579 N N . ILE A 1 191 ? 15.131 -2.330 -30.072 1.00 71.31 191 ILE A N 1
ATOM 1580 C CA . ILE A 1 191 ? 15.598 -1.093 -29.448 1.00 71.31 191 ILE A CA 1
ATOM 1581 C C . ILE A 1 191 ? 15.536 0.050 -30.467 1.00 71.31 191 ILE A C 1
ATOM 1583 O O . ILE A 1 191 ? 15.027 1.114 -30.145 1.00 71.31 191 ILE A O 1
ATOM 1587 N N . ASN A 1 192 ? 15.962 -0.148 -31.712 1.00 74.56 192 ASN A N 1
ATOM 1588 C CA . ASN A 1 192 ? 15.951 0.933 -32.703 1.00 74.56 192 ASN A CA 1
ATOM 1589 C C . ASN A 1 192 ? 14.546 1.435 -33.084 1.00 74.56 192 ASN A C 1
ATOM 1591 O O . ASN A 1 192 ? 14.429 2.574 -33.528 1.00 74.56 192 ASN A O 1
ATOM 1595 N N . ASN A 1 193 ? 13.500 0.631 -32.873 1.00 71.06 193 ASN A N 1
ATOM 1596 C CA . ASN A 1 193 ? 12.130 0.948 -33.285 1.00 71.06 193 ASN A CA 1
ATOM 1597 C C . ASN A 1 193 ? 11.252 1.551 -32.175 1.00 71.06 193 ASN A C 1
ATOM 1599 O O . ASN A 1 193 ? 10.122 1.944 -32.446 1.00 71.06 193 ASN A O 1
ATOM 1603 N N . ILE A 1 194 ? 11.737 1.632 -30.935 1.00 81.00 194 ILE A N 1
ATOM 1604 C CA . ILE A 1 194 ? 11.001 2.243 -29.818 1.00 81.00 194 ILE A CA 1
ATOM 1605 C C . ILE A 1 194 ? 11.498 3.663 -29.529 1.00 81.00 194 ILE A C 1
ATOM 1607 O O . ILE A 1 194 ? 12.665 3.992 -29.756 1.00 81.00 194 ILE A O 1
ATOM 1611 N N . THR A 1 195 ? 10.615 4.512 -28.996 1.00 83.81 195 THR A N 1
ATOM 1612 C CA . THR A 1 195 ? 10.964 5.890 -28.621 1.00 83.81 195 THR A CA 1
ATOM 1613 C C . THR A 1 195 ? 11.998 5.917 -27.493 1.00 83.81 195 THR A C 1
ATOM 1615 O O . THR A 1 195 ? 12.076 4.993 -26.679 1.00 83.81 195 THR A O 1
ATOM 1618 N N . GLU A 1 196 ? 12.780 6.996 -27.404 1.00 85.38 196 GLU A N 1
ATOM 1619 C CA . GLU A 1 196 ? 13.764 7.175 -26.324 1.00 85.38 196 GLU A CA 1
ATOM 1620 C C . GLU A 1 196 ? 13.115 7.149 -24.932 1.00 85.38 196 GLU A C 1
ATOM 1622 O O . GLU A 1 196 ? 13.646 6.521 -24.019 1.00 85.38 196 GLU A O 1
ATOM 1627 N N . ASP A 1 197 ? 11.917 7.720 -24.784 1.00 84.62 197 ASP A N 1
ATOM 1628 C CA . ASP A 1 197 ? 11.156 7.668 -23.530 1.00 84.62 197 ASP A CA 1
ATOM 1629 C C . ASP A 1 197 ? 10.749 6.232 -23.162 1.00 84.62 197 ASP A C 1
ATOM 1631 O O . ASP A 1 197 ? 10.813 5.835 -21.996 1.00 84.62 197 ASP A O 1
ATOM 1635 N N . TYR A 1 198 ? 10.384 5.414 -24.155 1.00 87.31 198 TYR A N 1
ATOM 1636 C CA . TYR A 1 198 ? 10.080 4.003 -23.926 1.00 87.31 198 TYR A CA 1
ATOM 1637 C C . TYR A 1 198 ? 11.330 3.224 -23.519 1.00 87.31 198 TYR A C 1
ATOM 1639 O O . TYR A 1 198 ? 11.290 2.472 -22.544 1.00 87.31 198 TYR A O 1
ATOM 1647 N N . LYS A 1 199 ? 12.461 3.435 -24.210 1.00 86.81 199 LYS A N 1
ATOM 1648 C CA . LYS A 1 199 ? 13.759 2.846 -23.831 1.00 86.81 199 LYS A CA 1
ATOM 1649 C C . LYS A 1 199 ? 14.130 3.224 -22.408 1.00 86.81 199 LYS A C 1
ATOM 1651 O O . LYS A 1 199 ? 14.574 2.364 -21.652 1.00 86.81 199 LYS A O 1
ATOM 1656 N N . TYR A 1 200 ? 13.947 4.491 -22.049 1.00 88.56 200 TYR A N 1
ATOM 1657 C CA . TYR A 1 200 ? 14.221 5.003 -20.716 1.00 88.56 200 TYR A CA 1
ATOM 1658 C C . TYR A 1 200 ? 13.396 4.257 -19.662 1.00 88.56 200 TYR A C 1
ATOM 1660 O O . TYR A 1 200 ? 13.970 3.640 -18.764 1.00 88.56 200 TYR A O 1
ATOM 1668 N N . CYS A 1 201 ? 12.067 4.220 -19.805 1.00 89.88 201 CYS A N 1
ATOM 1669 C CA . CYS A 1 201 ? 11.195 3.522 -18.857 1.00 89.88 201 CYS A CA 1
ATOM 1670 C C . CYS A 1 201 ? 11.475 2.014 -18.800 1.00 89.88 201 CYS A C 1
ATOM 1672 O O . CYS A 1 201 ? 11.503 1.427 -17.715 1.00 89.88 201 CYS A O 1
ATOM 1674 N N . LEU A 1 202 ? 11.722 1.382 -19.949 1.00 89.88 202 LEU A N 1
ATOM 1675 C CA . LEU A 1 202 ? 12.044 -0.038 -20.023 1.00 89.88 202 LEU A CA 1
ATOM 1676 C C . LEU A 1 202 ? 13.362 -0.345 -19.307 1.00 89.88 202 LEU A C 1
ATOM 1678 O O . LEU A 1 202 ? 13.428 -1.290 -18.524 1.00 89.88 202 LEU A O 1
ATOM 1682 N N . ASN A 1 203 ? 14.389 0.477 -19.522 1.00 90.00 203 ASN A N 1
ATOM 1683 C CA . ASN A 1 203 ? 15.682 0.335 -18.866 1.00 90.00 203 ASN A CA 1
ATOM 1684 C C . ASN A 1 203 ? 15.625 0.666 -17.380 1.00 90.00 203 ASN A C 1
ATOM 1686 O O . ASN A 1 203 ? 16.418 0.105 -16.634 1.00 90.00 203 ASN A O 1
ATOM 1690 N N . GLU A 1 204 ? 14.741 1.549 -16.915 1.00 92.06 204 GLU A N 1
ATOM 1691 C CA . GLU A 1 204 ? 14.536 1.772 -15.480 1.00 92.06 204 GLU A CA 1
ATOM 1692 C C . GLU A 1 204 ? 13.937 0.535 -14.806 1.00 92.06 204 GLU A C 1
ATOM 1694 O O . GLU A 1 204 ? 14.430 0.119 -13.757 1.00 92.06 204 GLU A O 1
ATOM 1699 N N . LEU A 1 205 ? 12.916 -0.068 -15.421 1.00 91.69 205 LEU A N 1
ATOM 1700 C CA . LEU A 1 205 ? 12.107 -1.129 -14.817 1.00 91.69 205 LEU A CA 1
ATOM 1701 C C . LEU A 1 205 ? 12.686 -2.535 -15.013 1.00 91.69 205 LEU A C 1
ATOM 1703 O O . LEU A 1 205 ? 12.569 -3.378 -14.122 1.00 91.69 205 LEU A O 1
ATOM 1707 N N . CYS A 1 206 ? 13.303 -2.804 -16.163 1.00 92.06 206 CYS A N 1
ATOM 1708 C CA . CYS A 1 206 ? 13.610 -4.157 -16.621 1.00 92.06 206 CYS A CA 1
ATOM 1709 C C . CYS A 1 206 ? 15.099 -4.388 -16.901 1.00 92.06 206 CYS A C 1
ATOM 1711 O O . CYS A 1 206 ? 15.886 -3.463 -17.103 1.00 92.06 206 CYS A O 1
ATOM 1713 N N . ILE A 1 207 ? 15.476 -5.664 -16.930 1.00 91.44 207 ILE A N 1
ATOM 1714 C CA . ILE A 1 207 ? 16.726 -6.176 -17.488 1.00 91.44 207 ILE A CA 1
ATOM 1715 C C . ILE A 1 207 ? 16.405 -7.125 -18.632 1.00 91.44 207 ILE A C 1
ATOM 1717 O O . ILE A 1 207 ? 15.448 -7.897 -18.564 1.00 91.44 207 ILE A O 1
ATOM 1721 N N . LEU A 1 208 ? 17.233 -7.095 -19.666 1.00 88.44 208 LEU A N 1
ATOM 1722 C CA . LEU A 1 208 ? 17.180 -8.078 -20.731 1.00 88.44 208 LEU A CA 1
ATOM 1723 C C . LEU A 1 208 ? 17.886 -9.362 -20.273 1.00 88.44 208 LEU A C 1
ATOM 1725 O O . LEU A 1 208 ? 19.063 -9.352 -19.915 1.00 88.44 208 LEU A O 1
ATOM 1729 N N . LYS A 1 209 ? 17.159 -10.473 -20.307 1.00 84.38 209 LYS A N 1
ATOM 1730 C CA . LYS A 1 209 ? 17.618 -11.829 -20.019 1.00 84.38 209 LYS A CA 1
ATOM 1731 C C . LYS A 1 209 ? 17.581 -12.650 -21.309 1.00 84.38 209 LYS A C 1
ATOM 1733 O O . LYS A 1 209 ? 16.631 -12.561 -22.084 1.00 84.38 209 LYS A O 1
ATOM 1738 N N . ASN A 1 210 ? 18.617 -13.459 -21.533 1.00 81.31 210 ASN A N 1
ATOM 1739 C CA . ASN A 1 210 ? 18.706 -14.406 -22.655 1.00 81.31 210 ASN A CA 1
ATOM 1740 C C . ASN A 1 210 ? 18.404 -13.773 -24.030 1.00 81.31 210 ASN A C 1
ATOM 1742 O O . ASN A 1 210 ? 17.713 -14.381 -24.843 1.00 81.31 210 ASN A O 1
ATOM 1746 N N . THR A 1 211 ? 18.846 -12.523 -24.229 1.00 81.69 211 THR A N 1
ATOM 1747 C CA . THR A 1 211 ? 18.726 -11.724 -25.469 1.00 81.69 211 THR A CA 1
ATOM 1748 C C . THR A 1 211 ? 17.320 -11.544 -26.045 1.00 81.69 211 THR A C 1
ATOM 1750 O O . THR A 1 211 ? 17.179 -10.943 -27.095 1.00 81.69 211 THR A O 1
ATOM 1753 N N . THR A 1 212 ? 16.269 -12.042 -25.401 1.00 82.50 212 THR A N 1
ATOM 1754 C CA . THR A 1 212 ? 14.915 -12.072 -25.983 1.00 82.50 212 THR A CA 1
ATOM 1755 C C . THR A 1 212 ? 13.820 -11.791 -24.968 1.00 82.50 212 THR A C 1
ATOM 1757 O O . THR A 1 212 ? 12.682 -11.546 -25.353 1.00 82.50 212 THR A O 1
ATOM 1760 N N . THR A 1 213 ? 14.133 -11.813 -23.671 1.00 85.88 213 THR A N 1
ATOM 1761 C CA . THR A 1 213 ? 13.141 -11.683 -22.602 1.00 85.88 213 THR A CA 1
ATOM 1762 C C . THR A 1 213 ? 13.485 -10.512 -21.699 1.00 85.88 213 THR A C 1
ATOM 1764 O O . THR A 1 213 ? 14.550 -10.493 -21.091 1.00 85.88 213 THR A O 1
ATOM 1767 N N . TYR A 1 214 ? 12.580 -9.556 -21.543 1.00 89.94 214 TYR A N 1
ATOM 1768 C CA . TYR A 1 214 ? 12.695 -8.530 -20.515 1.00 89.94 214 TYR A CA 1
ATOM 1769 C C . TYR A 1 214 ? 12.056 -9.020 -19.218 1.00 89.94 214 TYR A C 1
ATOM 1771 O O . TYR A 1 214 ? 10.934 -9.519 -19.213 1.00 89.94 214 TYR A O 1
ATOM 1779 N N . VAL A 1 215 ? 12.781 -8.880 -18.110 1.00 90.31 215 VAL A N 1
ATOM 1780 C CA . VAL A 1 215 ? 12.336 -9.251 -16.760 1.00 90.31 215 VAL A CA 1
ATOM 1781 C C . VAL A 1 215 ? 12.485 -8.041 -15.853 1.00 90.31 215 VAL A C 1
ATOM 1783 O O . VAL A 1 215 ? 13.449 -7.291 -15.980 1.00 90.31 215 VAL A O 1
ATOM 1786 N N . ILE A 1 216 ? 11.577 -7.855 -14.902 1.00 91.00 216 ILE A N 1
ATOM 1787 C CA . ILE A 1 216 ? 11.673 -6.736 -13.956 1.00 91.00 216 ILE A CA 1
ATOM 1788 C C . ILE A 1 216 ? 12.919 -6.879 -13.078 1.00 91.00 216 ILE A C 1
ATOM 1790 O O . ILE A 1 216 ? 13.249 -7.971 -12.599 1.00 91.00 216 ILE A O 1
ATOM 1794 N N . LYS A 1 217 ? 13.602 -5.755 -12.851 1.00 89.88 217 LYS A N 1
ATOM 1795 C CA . LYS A 1 217 ? 14.758 -5.647 -11.955 1.00 89.88 217 LYS A CA 1
ATOM 1796 C C . LYS A 1 217 ? 14.442 -6.102 -10.532 1.00 89.88 217 LYS A C 1
ATOM 1798 O O . LYS A 1 217 ? 13.300 -6.085 -10.095 1.00 89.88 217 LYS A O 1
ATOM 1803 N N . GLY A 1 218 ? 15.486 -6.452 -9.789 1.00 82.19 218 GLY A N 1
ATOM 1804 C CA . GLY A 1 218 ? 15.377 -6.782 -8.369 1.00 82.19 218 GLY A CA 1
ATOM 1805 C C . GLY A 1 218 ? 15.135 -8.263 -8.085 1.00 82.19 218 GLY A C 1
ATOM 1806 O O . GLY A 1 218 ? 14.984 -9.086 -8.991 1.00 82.19 218 GLY A O 1
ATOM 1807 N N . TYR A 1 219 ? 15.169 -8.581 -6.796 1.00 70.88 219 TYR A N 1
ATOM 1808 C CA . TYR A 1 219 ? 14.966 -9.913 -6.252 1.00 70.88 219 TYR A CA 1
ATOM 1809 C C . TYR A 1 219 ? 13.464 -10.203 -6.149 1.00 70.88 219 TYR A C 1
ATOM 1811 O O . TYR A 1 219 ? 12.665 -9.292 -5.965 1.00 70.88 219 TYR A O 1
ATOM 1819 N N . TYR A 1 220 ? 13.068 -11.469 -6.282 1.00 77.31 220 TYR A N 1
ATOM 1820 C CA . TYR A 1 220 ? 11.668 -11.864 -6.139 1.00 77.31 220 TYR A CA 1
ATOM 1821 C C . TYR A 1 220 ? 11.319 -12.089 -4.667 1.00 77.31 220 TYR A C 1
ATOM 1823 O O . TYR A 1 220 ? 11.838 -13.006 -4.029 1.00 77.31 220 TYR A O 1
ATOM 1831 N N . GLU A 1 221 ? 10.409 -11.288 -4.130 1.00 72.25 221 GLU A N 1
ATOM 1832 C CA . GLU A 1 221 ? 9.863 -11.481 -2.793 1.00 72.25 221 GLU A CA 1
ATOM 1833 C C . GLU A 1 221 ? 8.644 -12.402 -2.828 1.00 72.25 221 GLU A C 1
ATOM 1835 O O . GLU A 1 221 ? 7.684 -12.167 -3.552 1.00 72.25 221 GLU A O 1
ATOM 1840 N N . SER A 1 222 ? 8.667 -13.451 -2.007 1.00 63.56 222 SER A N 1
ATOM 1841 C CA . SER A 1 222 ? 7.604 -14.460 -1.944 1.00 63.56 222 SER A CA 1
ATOM 1842 C C . SER A 1 222 ? 6.328 -13.988 -1.245 1.00 63.56 222 SER A C 1
ATOM 1844 O O . SER A 1 222 ? 5.324 -14.691 -1.282 1.00 63.56 222 SER A O 1
ATOM 1846 N N . GLN A 1 223 ? 6.366 -12.846 -0.555 1.00 60.97 223 GLN A N 1
ATOM 1847 C CA . GLN A 1 223 ? 5.237 -12.307 0.198 1.00 60.97 223 GLN A CA 1
ATOM 1848 C C . GLN A 1 223 ? 5.086 -10.817 -0.094 1.00 60.97 223 GLN A C 1
ATOM 1850 O O . GLN A 1 223 ? 6.055 -10.060 -0.012 1.00 60.97 223 GLN A O 1
ATOM 1855 N N . ILE A 1 224 ? 3.857 -10.405 -0.407 1.00 65.06 224 ILE A N 1
ATOM 1856 C CA . ILE A 1 224 ? 3.457 -9.002 -0.327 1.00 65.06 224 ILE A CA 1
ATOM 1857 C C . ILE A 1 224 ? 3.393 -8.678 1.149 1.00 65.06 224 ILE A C 1
ATOM 1859 O O . ILE A 1 224 ? 2.634 -9.307 1.885 1.00 65.06 224 ILE A O 1
ATOM 1863 N N . ILE A 1 225 ? 4.169 -7.697 1.587 1.00 62.81 225 ILE A N 1
ATOM 1864 C CA . ILE A 1 225 ? 3.957 -7.162 2.918 1.00 62.81 225 ILE A CA 1
ATOM 1865 C C . ILE A 1 225 ? 2.928 -6.048 2.745 1.00 62.81 225 ILE A C 1
ATOM 1867 O O . ILE A 1 225 ? 3.244 -4.949 2.292 1.00 62.81 225 ILE A O 1
ATOM 1871 N N . ASP A 1 226 ? 1.662 -6.373 3.005 1.00 58.97 226 ASP A N 1
ATOM 1872 C CA . ASP A 1 226 ? 0.565 -5.415 2.893 1.00 58.97 226 ASP A CA 1
ATOM 1873 C C . ASP A 1 226 ? 0.574 -4.463 4.098 1.00 58.97 226 ASP A C 1
ATOM 1875 O O . ASP A 1 226 ? -0.108 -4.646 5.110 1.00 58.97 226 ASP A O 1
ATOM 1879 N N . TYR A 1 227 ? 1.442 -3.456 4.007 1.00 55.53 227 TYR A N 1
ATOM 1880 C CA . TYR A 1 227 ? 1.677 -2.491 5.080 1.00 55.53 227 TYR A CA 1
ATOM 1881 C C . TYR A 1 227 ? 0.466 -1.609 5.362 1.00 55.53 227 TYR A C 1
ATOM 1883 O O . TYR A 1 227 ? 0.247 -1.227 6.516 1.00 55.53 227 TYR A O 1
ATOM 1891 N N . LYS A 1 228 ? -0.324 -1.304 4.319 1.00 55.53 228 LYS A N 1
ATOM 1892 C CA . LYS A 1 228 ? -1.560 -0.535 4.476 1.00 55.53 228 LYS A CA 1
ATOM 1893 C C . LYS A 1 228 ? -2.497 -1.288 5.403 1.00 55.53 228 LYS A C 1
ATOM 1895 O O . LYS A 1 228 ? -3.017 -0.667 6.323 1.00 55.53 228 LYS A O 1
ATOM 1900 N N . ASN A 1 229 ? -2.608 -2.605 5.242 1.00 64.06 229 ASN A N 1
ATOM 1901 C CA . ASN A 1 229 ? -3.487 -3.403 6.081 1.00 64.06 229 ASN A CA 1
ATOM 1902 C C . ASN A 1 229 ? -3.018 -3.441 7.527 1.00 64.06 229 ASN A C 1
ATOM 1904 O O . ASN A 1 229 ? -3.841 -3.209 8.394 1.00 64.06 229 ASN A O 1
ATOM 1908 N N . SER A 1 230 ? -1.730 -3.653 7.826 1.00 65.62 230 SER A N 1
ATOM 1909 C CA . SER A 1 230 ? -1.301 -3.836 9.225 1.00 65.62 230 SER A CA 1
ATOM 1910 C C . SER A 1 230 ? -1.430 -2.583 10.101 1.00 65.62 230 SER A C 1
ATOM 1912 O O . SER A 1 230 ? -1.888 -2.676 11.240 1.00 65.62 230 SER A O 1
ATOM 1914 N N . GLU A 1 231 ? -1.047 -1.404 9.593 1.00 75.31 231 GLU A N 1
ATOM 1915 C CA . GLU A 1 231 ? -1.148 -0.157 10.368 1.00 75.31 231 GLU A CA 1
ATOM 1916 C C . GLU A 1 231 ? -2.608 0.300 10.471 1.00 75.31 231 GLU A C 1
ATOM 1918 O O . GLU A 1 231 ? -3.060 0.724 11.537 1.00 75.31 231 GLU A O 1
ATOM 1923 N N . LEU A 1 232 ? -3.359 0.170 9.373 1.00 82.50 232 LEU A N 1
ATOM 1924 C CA . LEU A 1 232 ? -4.785 0.464 9.344 1.00 82.50 232 LEU A CA 1
ATOM 1925 C C . LEU A 1 232 ? -5.553 -0.474 10.271 1.00 82.50 232 LEU A C 1
ATOM 1927 O O . LEU A 1 232 ? -6.332 0.025 11.068 1.00 82.50 232 LEU A O 1
ATOM 1931 N N . LEU A 1 233 ? -5.280 -1.785 10.264 1.00 82.12 233 LEU A N 1
ATOM 1932 C CA . LEU A 1 233 ? -5.869 -2.725 11.223 1.00 82.12 233 LEU A CA 1
ATOM 1933 C C . LEU A 1 233 ? -5.565 -2.288 12.651 1.00 82.12 233 LEU A C 1
ATOM 1935 O O . LEU A 1 233 ? -6.453 -2.320 13.486 1.00 82.12 233 LEU A O 1
ATOM 1939 N N . GLY A 1 234 ? -4.330 -1.868 12.940 1.00 80.81 234 GLY A N 1
ATOM 1940 C CA . GLY A 1 234 ? -3.960 -1.369 14.263 1.00 80.81 234 GLY A CA 1
ATOM 1941 C C . GLY A 1 234 ? -4.805 -0.165 14.693 1.00 80.81 234 GLY A C 1
ATOM 1942 O O . GLY A 1 234 ? -5.322 -0.150 15.807 1.00 80.81 234 GLY A O 1
ATOM 1943 N N . LYS A 1 235 ? -5.000 0.812 13.798 1.00 83.88 235 LYS A N 1
ATOM 1944 C CA . LYS A 1 235 ? -5.862 1.986 14.041 1.00 83.88 235 LYS A CA 1
ATOM 1945 C C . LYS A 1 235 ? -7.341 1.611 14.148 1.00 83.88 235 LYS A C 1
ATOM 1947 O O . LYS A 1 235 ? -8.041 2.129 15.008 1.00 83.88 235 LYS A O 1
ATOM 1952 N N . LEU A 1 236 ? -7.814 0.694 13.310 1.00 86.56 236 LEU A N 1
ATOM 1953 C CA . LEU A 1 236 ? -9.192 0.209 13.333 1.00 86.56 236 LEU A CA 1
ATOM 1954 C C . LEU A 1 236 ? -9.469 -0.639 14.576 1.00 86.56 236 LEU A C 1
ATOM 1956 O O . LEU A 1 236 ? -10.535 -0.523 15.146 1.00 86.56 236 LEU A O 1
ATOM 1960 N N . LYS A 1 237 ? -8.504 -1.407 15.089 1.00 83.69 237 LYS A N 1
ATOM 1961 C CA . LYS A 1 237 ? -8.646 -2.114 16.372 1.00 83.69 237 LYS A CA 1
ATOM 1962 C C . LYS A 1 237 ? -8.771 -1.163 17.561 1.00 83.69 237 LYS A C 1
ATOM 1964 O O . LYS A 1 237 ? -9.400 -1.514 18.551 1.00 83.69 237 LYS A O 1
ATOM 1969 N N . GLN A 1 238 ? -8.177 0.029 17.477 1.00 82.81 238 GLN A N 1
ATOM 1970 C CA . GLN A 1 238 ? -8.371 1.074 18.489 1.00 82.81 238 GLN A CA 1
ATOM 1971 C C . GLN A 1 238 ? -9.773 1.696 18.401 1.00 82.81 238 GLN A C 1
ATOM 1973 O O . GLN A 1 238 ? -10.311 2.125 19.419 1.00 82.81 238 GLN A O 1
ATOM 1978 N N . ASN A 1 239 ? -10.375 1.706 17.209 1.00 83.69 239 ASN A N 1
ATOM 1979 C CA . ASN A 1 239 ? -11.733 2.181 16.972 1.00 83.69 239 ASN A CA 1
ATOM 1980 C C . ASN A 1 239 ? -12.695 0.996 16.911 1.00 83.69 239 ASN A C 1
ATOM 1982 O O . ASN A 1 239 ? -12.966 0.464 15.845 1.00 83.69 239 ASN A O 1
ATOM 1986 N N . LEU A 1 240 ? -13.223 0.595 18.066 1.00 82.81 240 LEU A N 1
ATOM 1987 C CA . LEU A 1 240 ? -14.108 -0.569 18.227 1.00 82.81 240 LEU A CA 1
ATOM 1988 C C . LEU A 1 240 ? -15.177 -0.716 17.128 1.00 82.81 240 LEU A C 1
ATOM 1990 O O . LEU A 1 240 ? -15.407 -1.825 16.655 1.00 82.81 240 LEU A O 1
ATOM 1994 N N . ILE A 1 241 ? -15.783 0.401 16.710 1.00 88.00 241 ILE A N 1
ATOM 1995 C CA . ILE A 1 241 ? -16.689 0.494 15.562 1.00 88.00 241 ILE A CA 1
ATOM 1996 C C . ILE A 1 241 ? -16.208 1.619 14.640 1.00 88.00 241 ILE A C 1
ATOM 1998 O O . ILE A 1 241 ? -15.829 2.694 15.110 1.00 88.00 241 ILE A O 1
ATOM 2002 N N . PHE A 1 242 ? -16.277 1.393 13.331 1.00 91.31 242 PHE A N 1
ATOM 2003 C CA . PHE A 1 242 ? -15.936 2.375 12.300 1.00 91.31 242 PHE A CA 1
ATOM 2004 C C . PHE A 1 242 ? -16.846 2.236 11.076 1.00 91.31 242 PHE A C 1
ATOM 2006 O O . PHE A 1 242 ? -17.420 1.180 10.829 1.00 91.31 242 PHE A O 1
ATOM 2013 N N . ASN A 1 243 ? -16.976 3.298 10.286 1.00 91.81 243 ASN A N 1
ATOM 2014 C CA . ASN A 1 243 ? -17.657 3.278 8.988 1.00 91.81 243 ASN A CA 1
ATOM 2015 C C . ASN A 1 243 ? -16.646 3.335 7.820 1.00 91.81 243 ASN A C 1
ATOM 2017 O O . ASN A 1 243 ? -15.442 3.521 8.009 1.00 91.81 243 ASN A O 1
ATOM 2021 N N . LEU A 1 244 ? -17.138 3.221 6.581 1.00 91.25 244 LEU A N 1
ATOM 2022 C CA . LEU A 1 244 ? -16.301 3.313 5.371 1.00 91.25 244 LEU A CA 1
ATOM 2023 C C . LEU A 1 244 ? -15.526 4.638 5.265 1.00 91.25 244 LEU A C 1
ATOM 2025 O O . LEU A 1 244 ? -14.386 4.665 4.797 1.00 91.25 244 LEU A O 1
ATOM 2029 N N . GLN A 1 245 ? -16.129 5.743 5.704 1.00 88.75 245 GLN A N 1
ATOM 2030 C CA . GLN A 1 245 ? -15.511 7.066 5.674 1.00 88.75 245 GLN A CA 1
ATOM 2031 C C . GLN A 1 245 ? -14.370 7.182 6.695 1.00 88.75 245 GLN A C 1
ATOM 2033 O O . GLN A 1 245 ? -13.377 7.857 6.418 1.00 88.75 245 GLN A O 1
ATOM 2038 N N . ASP A 1 246 ? -14.453 6.492 7.830 1.00 89.06 246 ASP A N 1
ATOM 2039 C CA . ASP A 1 246 ? -13.370 6.414 8.809 1.00 89.06 246 ASP A CA 1
ATOM 2040 C C . ASP A 1 246 ? -12.171 5.673 8.208 1.00 89.06 246 ASP A C 1
ATOM 2042 O O . ASP A 1 246 ? -11.053 6.188 8.237 1.00 89.06 246 ASP A O 1
ATOM 2046 N N . ILE A 1 247 ? -12.403 4.525 7.553 1.00 86.94 247 ILE A N 1
ATOM 2047 C CA . ILE A 1 247 ? -11.350 3.781 6.838 1.00 86.94 247 ILE A CA 1
ATOM 2048 C C . ILE A 1 247 ? -10.697 4.680 5.791 1.00 86.94 247 ILE A C 1
ATOM 2050 O O . ILE A 1 247 ? -9.468 4.773 5.738 1.00 86.94 247 ILE A O 1
ATOM 2054 N N . ARG A 1 248 ? -11.501 5.393 4.994 1.00 85.75 248 ARG A N 1
ATOM 2055 C CA . ARG A 1 248 ? -11.009 6.362 4.008 1.00 85.75 248 ARG A CA 1
ATOM 2056 C C . ARG A 1 248 ? -10.140 7.435 4.652 1.00 85.75 248 ARG A C 1
ATOM 2058 O O . ARG A 1 248 ? -9.070 7.748 4.140 1.00 85.75 248 ARG A O 1
ATOM 2065 N N . THR A 1 249 ? -10.576 7.971 5.785 1.00 84.50 249 THR A N 1
ATOM 2066 C CA . THR A 1 249 ? -9.871 9.034 6.510 1.00 84.50 249 THR A CA 1
ATOM 2067 C C . THR A 1 249 ? -8.548 8.536 7.095 1.00 84.50 249 THR A C 1
ATOM 2069 O O . THR A 1 249 ? -7.539 9.235 7.013 1.00 84.50 249 THR A O 1
ATOM 2072 N N . PHE A 1 250 ? -8.510 7.316 7.637 1.00 81.44 250 PHE A N 1
ATOM 2073 C CA . PHE A 1 250 ? -7.296 6.736 8.219 1.00 81.44 250 PHE A CA 1
ATOM 2074 C C . PHE A 1 250 ? -6.272 6.276 7.182 1.00 81.44 250 PHE A C 1
ATOM 2076 O O . PHE A 1 250 ? -5.072 6.294 7.464 1.00 81.44 250 PHE A O 1
ATOM 2083 N N . SER A 1 251 ? -6.735 5.832 6.013 1.00 78.62 251 SER A N 1
ATOM 2084 C CA . SER A 1 251 ? -5.905 5.150 5.013 1.00 78.62 251 SER A CA 1
ATOM 2085 C C . SER A 1 251 ? -5.614 5.974 3.757 1.00 78.62 251 SER A C 1
ATOM 2087 O O . SER A 1 251 ? -4.625 5.707 3.071 1.00 78.62 251 SER A O 1
ATOM 2089 N N . GLY A 1 252 ? -6.464 6.955 3.438 1.00 76.94 252 GLY A N 1
ATOM 2090 C CA . GLY A 1 252 ? -6.450 7.668 2.161 1.00 76.94 252 GLY A CA 1
ATOM 2091 C C . GLY A 1 252 ? -6.799 6.791 0.953 1.00 76.94 252 GLY A C 1
ATOM 2092 O O . GLY A 1 252 ? -6.460 7.165 -0.166 1.00 76.94 252 GLY A O 1
ATOM 2093 N N . LEU A 1 253 ? -7.402 5.616 1.172 1.00 79.06 253 LEU A N 1
ATOM 2094 C CA . LEU A 1 253 ? -7.827 4.697 0.115 1.00 79.06 253 LEU A CA 1
ATOM 2095 C C . LEU A 1 253 ? -9.050 5.226 -0.643 1.00 79.06 253 LEU A C 1
ATOM 2097 O O . LEU A 1 253 ? -9.907 5.905 -0.072 1.00 79.06 253 LEU A O 1
ATOM 2101 N N . GLU A 1 254 ? -9.151 4.871 -1.922 1.00 81.56 254 GLU A N 1
ATOM 2102 C CA . GLU A 1 254 ? -10.384 5.067 -2.692 1.00 81.56 254 GLU A CA 1
ATOM 2103 C C . GLU A 1 254 ? -11.432 3.999 -2.328 1.00 81.56 254 GLU A C 1
ATOM 2105 O O . GLU A 1 254 ? -11.093 2.929 -1.822 1.00 81.56 254 GLU A O 1
ATOM 2110 N N . MET A 1 255 ? -12.719 4.269 -2.583 1.00 83.38 255 MET A N 1
ATOM 2111 C CA . MET A 1 255 ? -13.820 3.397 -2.125 1.00 83.38 255 MET A CA 1
ATOM 2112 C C . MET A 1 255 ? -13.703 1.948 -2.621 1.00 83.38 255 MET A C 1
ATOM 2114 O O . MET A 1 255 ? -13.948 1.025 -1.847 1.00 83.38 255 MET A O 1
ATOM 2118 N N . ASP A 1 256 ? -13.270 1.734 -3.865 1.00 82.56 256 ASP A N 1
ATOM 2119 C CA . ASP A 1 256 ? -13.088 0.387 -4.425 1.00 82.56 256 ASP A CA 1
ATOM 2120 C C . ASP A 1 256 ? -11.990 -0.398 -3.685 1.00 82.56 256 ASP A C 1
ATOM 2122 O O . ASP A 1 256 ? -12.113 -1.602 -3.448 1.00 82.56 256 ASP A O 1
ATOM 2126 N N . GLU A 1 257 ? -10.925 0.292 -3.264 1.00 80.56 257 GLU A N 1
ATOM 2127 C CA . GLU A 1 257 ? -9.841 -0.299 -2.476 1.00 80.56 257 GLU A CA 1
ATOM 2128 C C . GLU A 1 257 ? -10.291 -0.594 -1.039 1.00 80.56 257 GLU A C 1
ATOM 2130 O O . GLU A 1 257 ? -9.876 -1.599 -0.467 1.00 80.56 257 GLU A O 1
ATOM 2135 N N . ILE A 1 258 ? -11.163 0.246 -0.466 1.00 84.81 258 ILE A N 1
ATOM 2136 C CA . ILE A 1 258 ? -11.747 0.034 0.867 1.00 84.81 258 ILE A CA 1
ATOM 2137 C C . ILE A 1 258 ? -12.628 -1.213 0.876 1.00 84.81 258 ILE A C 1
ATOM 2139 O O . ILE A 1 258 ? -12.496 -2.038 1.773 1.00 84.81 258 ILE A O 1
ATOM 2143 N N . ILE A 1 259 ? -13.500 -1.384 -0.119 1.00 84.31 259 ILE A N 1
ATOM 2144 C CA . ILE A 1 259 ? -14.371 -2.567 -0.209 1.00 84.31 259 ILE A CA 1
ATOM 2145 C C . ILE A 1 259 ? -13.522 -3.835 -0.308 1.00 84.31 259 ILE A C 1
ATOM 2147 O O . ILE A 1 259 ? -13.763 -4.809 0.406 1.00 84.31 259 ILE A O 1
ATOM 2151 N N . LYS A 1 260 ? -12.484 -3.809 -1.152 1.00 83.44 260 LYS A N 1
ATOM 2152 C CA . LYS A 1 260 ? -11.536 -4.918 -1.255 1.00 83.44 260 LYS A CA 1
ATOM 2153 C C . LYS A 1 260 ? -10.842 -5.190 0.084 1.00 83.44 260 LYS A C 1
ATOM 2155 O O . LYS A 1 260 ? -10.804 -6.332 0.521 1.00 83.44 260 LYS A O 1
ATOM 2160 N N . PHE A 1 261 ? -10.372 -4.145 0.762 1.00 83.81 261 PHE A N 1
ATOM 2161 C CA . PHE A 1 261 ? -9.738 -4.249 2.075 1.00 83.81 261 PHE A CA 1
ATOM 2162 C C . PHE A 1 261 ? -10.650 -4.893 3.129 1.00 83.81 261 PHE A C 1
ATOM 2164 O O . PHE A 1 261 ? -10.197 -5.756 3.877 1.00 83.81 261 PHE A O 1
ATOM 2171 N N . ILE A 1 262 ? -11.928 -4.512 3.176 1.00 85.88 262 ILE A N 1
ATOM 2172 C CA . ILE A 1 262 ? -12.911 -5.088 4.104 1.00 85.88 262 ILE A CA 1
ATOM 2173 C C . ILE A 1 262 ? -13.092 -6.584 3.841 1.00 85.88 262 ILE A C 1
ATOM 2175 O O . ILE A 1 262 ? -13.010 -7.385 4.774 1.00 85.88 262 ILE A O 1
ATOM 2179 N N . ASN A 1 263 ? -13.271 -6.957 2.571 1.00 83.06 263 ASN A N 1
ATOM 2180 C CA . ASN A 1 263 ? -13.438 -8.351 2.162 1.00 83.06 263 ASN A CA 1
ATOM 2181 C C . ASN A 1 263 ? -12.197 -9.195 2.483 1.00 83.06 263 ASN A C 1
ATOM 2183 O O . ASN A 1 263 ? -12.323 -10.321 2.952 1.00 83.06 263 ASN A O 1
ATOM 2187 N N . ASP A 1 264 ? -11.002 -8.637 2.281 1.00 81.81 264 ASP A N 1
ATOM 2188 C CA . ASP A 1 264 ? -9.735 -9.333 2.516 1.00 81.81 264 ASP A CA 1
ATOM 2189 C C . ASP A 1 264 ? -9.450 -9.559 4.017 1.00 81.81 264 ASP A C 1
ATOM 2191 O O . ASP A 1 264 ? -8.676 -10.450 4.370 1.00 81.81 264 ASP A O 1
ATOM 2195 N N . ASN A 1 265 ? -10.063 -8.772 4.914 1.00 80.69 265 ASN A N 1
ATOM 2196 C CA . ASN A 1 265 ? -9.795 -8.807 6.358 1.00 80.69 265 ASN A CA 1
ATOM 2197 C C . ASN A 1 265 ? -10.944 -9.384 7.206 1.00 80.69 265 ASN A C 1
ATOM 2199 O O . ASN A 1 265 ? -10.827 -9.399 8.431 1.00 80.69 265 ASN A O 1
ATOM 2203 N N . ASN A 1 266 ? -12.010 -9.904 6.583 1.00 81.31 266 ASN A N 1
ATOM 2204 C CA . ASN A 1 266 ? -13.148 -10.552 7.255 1.00 81.31 266 ASN A CA 1
ATOM 2205 C C . ASN A 1 266 ? -13.762 -9.713 8.393 1.00 81.31 266 ASN A C 1
ATOM 2207 O O . ASN A 1 266 ? -14.054 -10.240 9.469 1.00 81.31 266 ASN A O 1
ATOM 2211 N N . PHE A 1 267 ? -13.939 -8.406 8.184 1.00 88.06 267 PHE A N 1
ATOM 2212 C CA . PHE A 1 267 ? -14.601 -7.576 9.190 1.00 88.06 267 PHE A CA 1
ATOM 2213 C C . PHE A 1 267 ? -16.061 -7.976 9.380 1.00 88.06 267 PHE A C 1
ATOM 2215 O O . PHE A 1 267 ? -16.732 -8.443 8.459 1.00 88.06 267 PHE A O 1
ATOM 2222 N N . ILE A 1 268 ? -16.558 -7.748 10.590 1.00 87.25 268 ILE A N 1
ATOM 2223 C CA . ILE A 1 268 ? -17.950 -8.004 10.938 1.00 87.25 268 ILE A CA 1
ATOM 2224 C C . ILE A 1 268 ? -18.754 -6.775 10.534 1.00 87.25 268 ILE A C 1
ATOM 2226 O O . ILE A 1 268 ? -18.574 -5.700 11.108 1.00 87.25 268 ILE A O 1
ATOM 2230 N N . GLU A 1 269 ? -19.618 -6.936 9.536 1.00 88.25 269 GLU A N 1
ATOM 2231 C CA . GLU A 1 269 ? -20.558 -5.901 9.113 1.00 88.25 269 GLU A CA 1
ATOM 2232 C C . GLU A 1 269 ? -21.730 -5.801 10.098 1.00 88.25 269 GLU A C 1
ATOM 2234 O O . GLU A 1 269 ? -22.292 -6.800 10.552 1.00 88.25 269 GLU A O 1
ATOM 2239 N N . MET A 1 270 ? -22.082 -4.566 10.432 1.00 85.94 270 MET A N 1
ATOM 2240 C CA . MET A 1 270 ? -23.168 -4.181 11.321 1.00 85.94 270 MET A CA 1
ATOM 2241 C C . MET A 1 270 ? -24.223 -3.358 10.571 1.00 85.94 270 MET A C 1
ATOM 2243 O O . MET A 1 270 ? -24.009 -2.914 9.442 1.00 85.94 270 MET A O 1
ATOM 2247 N N . GLU A 1 271 ? -25.363 -3.086 11.217 1.00 82.06 271 GLU A N 1
ATOM 2248 C CA . GLU A 1 271 ? -26.355 -2.160 10.660 1.00 82.06 271 GLU A CA 1
ATOM 2249 C C . GLU A 1 271 ? -25.753 -0.770 10.376 1.00 82.06 271 GLU A C 1
ATOM 2251 O O . GLU A 1 271 ? -24.877 -0.283 11.092 1.00 82.06 271 GLU A O 1
ATOM 2256 N N . ASN A 1 272 ? -26.281 -0.101 9.346 1.00 82.69 272 ASN A N 1
ATOM 2257 C CA . ASN A 1 272 ? -25.884 1.242 8.904 1.00 82.69 272 ASN A CA 1
ATOM 2258 C C . ASN A 1 272 ? -24.446 1.366 8.364 1.00 82.69 272 ASN A C 1
ATOM 2260 O O . ASN A 1 272 ? -23.829 2.421 8.519 1.00 82.69 272 ASN A O 1
ATOM 2264 N N . ASN A 1 273 ? -23.929 0.336 7.683 1.00 87.31 273 ASN A N 1
ATOM 2265 C CA . ASN A 1 273 ? -22.582 0.333 7.086 1.00 87.31 273 ASN A CA 1
ATOM 2266 C C . ASN A 1 273 ? -21.474 0.590 8.123 1.00 87.31 273 ASN A C 1
ATOM 2268 O O . ASN A 1 273 ? -20.498 1.306 7.858 1.00 87.31 273 ASN A O 1
ATOM 2272 N N . LEU A 1 274 ? -21.667 0.048 9.324 1.00 89.69 274 LEU A N 1
ATOM 2273 C CA . LEU A 1 274 ? -20.678 0.040 10.391 1.00 89.69 274 LEU A CA 1
ATOM 2274 C C . LEU A 1 274 ? -19.950 -1.304 10.388 1.00 89.69 274 LEU A C 1
ATOM 2276 O O . LEU A 1 274 ? -20.508 -2.326 10.001 1.00 89.69 274 LEU A O 1
ATOM 2280 N N . PHE A 1 275 ? -18.695 -1.297 10.812 1.00 91.31 275 PHE A N 1
ATOM 2281 C CA . PHE A 1 275 ? -17.813 -2.455 10.777 1.00 91.31 275 PHE A CA 1
ATOM 2282 C C . PHE A 1 275 ? -17.056 -2.580 12.096 1.00 91.31 275 PHE A C 1
ATOM 2284 O O . PHE A 1 275 ? -16.758 -1.578 12.754 1.00 91.31 275 PHE A O 1
ATOM 2291 N N . MET A 1 276 ? -16.717 -3.818 12.452 1.00 89.62 276 MET A N 1
ATOM 2292 C CA . MET A 1 276 ? -15.852 -4.148 13.584 1.00 89.62 276 MET A CA 1
ATOM 2293 C C . MET A 1 276 ? -14.746 -5.109 13.156 1.00 89.62 276 MET A C 1
ATOM 2295 O O . MET A 1 276 ? -14.961 -5.994 12.325 1.00 89.62 276 MET A O 1
ATOM 2299 N N . VAL A 1 277 ? -13.562 -4.961 13.758 1.00 86.31 277 VAL A N 1
ATOM 2300 C CA . VAL A 1 277 ? -12.438 -5.879 13.503 1.00 86.31 277 VAL A CA 1
ATOM 2301 C C . VAL A 1 277 ? -12.636 -7.219 14.211 1.00 86.31 277 VAL A C 1
ATOM 2303 O O . VAL A 1 277 ? -12.304 -8.261 13.658 1.00 86.31 277 VAL A O 1
ATOM 2306 N N . GLU A 1 278 ? -13.156 -7.197 15.437 1.00 86.06 278 GLU A N 1
ATOM 2307 C CA . GLU A 1 278 ? -13.312 -8.377 16.287 1.00 86.06 278 GLU A CA 1
ATOM 2308 C C . GLU A 1 278 ? -14.691 -8.364 16.948 1.00 86.06 278 GLU A C 1
ATOM 2310 O O . GLU A 1 278 ? -15.238 -7.304 17.259 1.00 86.06 278 GLU A O 1
ATOM 2315 N N . TYR A 1 279 ? -15.260 -9.552 17.149 1.00 86.38 279 TYR A N 1
ATOM 2316 C CA . TYR A 1 279 ? -16.543 -9.690 17.824 1.00 86.38 279 TYR A CA 1
ATOM 2317 C C . TYR A 1 279 ? -16.406 -9.368 19.312 1.00 86.38 279 TYR A C 1
ATOM 2319 O O . TYR A 1 279 ? -15.571 -9.952 20.004 1.00 86.38 279 TYR A O 1
ATOM 2327 N N . ILE A 1 280 ? -17.284 -8.502 19.809 1.00 89.12 280 ILE A N 1
ATOM 2328 C CA . ILE A 1 280 ? -17.427 -8.185 21.231 1.00 89.12 280 ILE A CA 1
ATOM 2329 C C . ILE A 1 280 ? -18.840 -8.549 21.683 1.00 89.12 280 ILE A C 1
ATOM 2331 O O . ILE A 1 280 ? -19.818 -8.197 21.029 1.00 89.12 280 ILE A O 1
ATOM 2335 N N . LYS A 1 281 ? -18.958 -9.270 22.802 1.00 92.19 281 LYS A N 1
ATOM 2336 C CA . LYS A 1 281 ? -20.240 -9.806 23.301 1.00 92.19 281 LYS A CA 1
ATOM 2337 C C . LYS A 1 281 ? -21.261 -8.712 23.630 1.00 92.19 281 LYS A C 1
ATOM 2339 O O . LYS A 1 281 ? -22.462 -8.933 23.551 1.00 92.19 281 LYS A O 1
ATOM 2344 N N . GLU A 1 282 ? -20.792 -7.515 23.974 1.00 93.06 282 GLU A N 1
ATOM 2345 C CA . GLU A 1 282 ? -21.612 -6.339 24.265 1.00 93.06 282 GLU A CA 1
ATOM 2346 C C . GLU A 1 282 ? -22.528 -5.983 23.084 1.00 93.06 282 GLU A C 1
ATOM 2348 O O . GLU A 1 282 ? -23.608 -5.420 23.280 1.00 93.06 282 GLU A O 1
ATOM 2353 N N . ILE A 1 283 ? -22.136 -6.365 21.863 1.00 90.81 283 ILE A N 1
ATOM 2354 C CA . ILE A 1 283 ? -22.918 -6.126 20.656 1.00 90.81 283 ILE A CA 1
ATOM 2355 C C . ILE A 1 283 ? -24.274 -6.836 20.672 1.00 90.81 283 ILE A C 1
ATOM 2357 O O . ILE A 1 283 ? -25.239 -6.306 20.126 1.00 90.81 283 ILE A O 1
ATOM 2361 N N . ASP A 1 284 ? -24.392 -7.973 21.361 1.00 91.19 284 ASP A N 1
ATOM 2362 C CA . ASP A 1 284 ? -25.655 -8.703 21.494 1.00 91.19 284 ASP A CA 1
ATOM 2363 C C . ASP A 1 284 ? -26.690 -7.884 22.266 1.00 91.19 284 ASP A C 1
ATOM 2365 O O . ASP A 1 284 ? -27.857 -7.779 21.872 1.00 91.19 284 ASP A O 1
ATOM 2369 N N . GLY A 1 285 ? -26.254 -7.225 23.342 1.00 93.19 285 GLY A N 1
ATOM 2370 C CA . GLY A 1 285 ? -27.116 -6.324 24.097 1.00 93.19 285 GLY A CA 1
ATOM 2371 C C . GLY A 1 285 ? -27.513 -5.092 23.284 1.00 93.19 285 GLY A C 1
ATOM 2372 O O . GLY A 1 285 ? -28.672 -4.683 23.346 1.00 93.19 285 GLY A O 1
ATOM 2373 N N . ILE A 1 286 ? -26.606 -4.549 22.469 1.00 93.19 286 ILE A N 1
ATOM 2374 C CA . ILE A 1 286 ? -26.898 -3.437 21.551 1.00 93.19 286 ILE A CA 1
ATOM 2375 C C . ILE A 1 286 ? -27.932 -3.854 20.496 1.00 93.19 286 ILE A C 1
ATOM 2377 O O . ILE A 1 286 ? -28.941 -3.167 20.321 1.00 93.19 286 ILE A O 1
ATOM 2381 N N . ASN A 1 287 ? -27.764 -5.023 19.877 1.00 90.81 287 ASN A N 1
ATOM 2382 C CA . ASN A 1 287 ? -28.713 -5.581 18.911 1.00 90.81 287 ASN A CA 1
ATOM 2383 C C . ASN A 1 287 ? -30.108 -5.791 19.526 1.00 90.81 287 ASN A C 1
ATOM 2385 O O . ASN A 1 287 ? -31.118 -5.519 18.877 1.00 90.81 287 ASN A O 1
ATOM 2389 N N . SER A 1 288 ? -30.183 -6.183 20.804 1.00 92.69 288 SER A N 1
ATOM 2390 C CA . SER A 1 288 ? -31.461 -6.363 21.513 1.00 92.69 288 SER A CA 1
ATOM 2391 C C . SER A 1 288 ? -32.267 -5.065 21.694 1.00 92.69 288 SER A C 1
ATOM 2393 O O . SER A 1 288 ? -33.494 -5.107 21.832 1.00 92.69 288 SER A O 1
ATOM 2395 N N . ILE A 1 289 ? -31.598 -3.905 21.672 1.00 93.94 289 ILE A N 1
ATOM 2396 C CA . ILE A 1 289 ? -32.228 -2.588 21.856 1.00 93.94 289 ILE A CA 1
ATOM 2397 C C . ILE A 1 289 ? -32.289 -1.762 20.571 1.00 93.94 289 ILE A C 1
ATOM 2399 O O . ILE A 1 289 ? -32.990 -0.752 20.540 1.00 93.94 289 ILE A O 1
ATOM 2403 N N . LEU A 1 290 ? -31.606 -2.185 19.505 1.00 91.12 290 LEU A N 1
ATOM 2404 C CA . LEU A 1 290 ? -31.444 -1.400 18.280 1.00 91.12 290 LEU A CA 1
ATOM 2405 C C . LEU A 1 290 ? -32.762 -1.132 17.543 1.00 91.12 290 LEU A C 1
ATOM 2407 O O . LEU A 1 290 ? -32.904 -0.114 16.865 1.00 91.12 290 LEU A O 1
ATOM 2411 N N . SER A 1 291 ? -33.744 -2.021 17.695 1.00 90.38 291 SER A N 1
ATOM 2412 C CA . SER A 1 291 ? -35.089 -1.874 17.127 1.00 90.38 291 SER A CA 1
ATOM 2413 C C . SER A 1 291 ? -35.930 -0.795 17.821 1.00 90.38 291 SER A C 1
ATOM 2415 O O . SER A 1 291 ? -36.955 -0.368 17.287 1.00 90.38 291 SER A O 1
ATOM 2417 N N . ARG A 1 292 ? -35.513 -0.321 19.003 1.00 93.56 292 ARG A N 1
ATOM 2418 C CA . ARG A 1 292 ? -36.242 0.680 19.788 1.00 93.56 292 ARG A CA 1
ATOM 2419 C C . ARG A 1 292 ? -35.862 2.097 19.354 1.00 93.56 292 ARG A C 1
ATOM 2421 O O . ARG A 1 292 ? -34.694 2.413 19.153 1.00 93.56 292 ARG A O 1
ATOM 2428 N N . SER A 1 293 ? -36.848 2.992 19.281 1.00 93.88 293 SER A N 1
ATOM 2429 C CA . SER A 1 293 ? -36.615 4.422 19.012 1.00 93.88 293 SER A CA 1
ATOM 2430 C C . SER A 1 293 ? -35.979 5.156 20.198 1.00 93.88 293 SER A C 1
ATOM 2432 O O . SER A 1 293 ? -35.268 6.146 20.021 1.00 93.88 293 SER A O 1
ATOM 2434 N N . SER A 1 294 ? -36.232 4.681 21.419 1.00 96.06 294 SER A N 1
ATOM 2435 C CA . SER A 1 294 ? -35.630 5.204 22.642 1.00 96.06 294 SER A CA 1
ATOM 2436 C C . SER A 1 294 ? -35.588 4.147 23.746 1.00 96.06 294 SER A C 1
ATOM 2438 O O . SER A 1 294 ? -36.365 3.191 23.723 1.00 96.06 294 SER A O 1
ATOM 2440 N N . ILE A 1 295 ? -34.686 4.323 24.711 1.00 96.75 295 ILE A N 1
ATOM 2441 C CA . ILE A 1 295 ? -34.529 3.448 25.876 1.00 96.75 295 ILE A CA 1
ATOM 2442 C C . ILE A 1 295 ? -34.161 4.265 27.120 1.00 96.75 295 ILE A C 1
ATOM 2444 O O . ILE A 1 295 ? -33.412 5.243 27.049 1.00 96.75 295 ILE A O 1
ATOM 2448 N N . LYS A 1 296 ? -34.714 3.904 28.282 1.00 96.88 296 LYS A N 1
ATOM 2449 C CA . LYS A 1 296 ? -34.386 4.569 29.553 1.00 96.88 296 LYS A CA 1
ATOM 2450 C C . LYS A 1 296 ? -32.989 4.173 30.023 1.00 96.88 296 LYS A C 1
ATOM 2452 O O . LYS A 1 296 ? -32.574 3.033 29.859 1.00 96.88 296 LYS A O 1
ATOM 2457 N N . LYS A 1 297 ? -32.287 5.090 30.696 1.00 94.94 297 LYS A N 1
ATOM 2458 C CA . LYS A 1 297 ? -30.960 4.801 31.279 1.00 94.94 297 LYS A CA 1
ATOM 2459 C C . LYS A 1 297 ? -30.964 3.613 32.244 1.00 94.94 297 LYS A C 1
ATOM 2461 O O . LYS A 1 297 ? -30.034 2.819 32.221 1.00 94.94 297 LYS A O 1
ATOM 2466 N N . ASN A 1 298 ? -32.012 3.478 33.057 1.00 95.56 298 ASN A N 1
ATOM 2467 C CA . ASN A 1 298 ? -32.122 2.362 33.997 1.00 95.56 298 ASN A CA 1
ATOM 2468 C C . ASN A 1 298 ? -32.253 1.018 33.271 1.00 95.56 298 ASN A C 1
ATOM 2470 O O . ASN A 1 298 ? -31.590 0.071 33.664 1.00 95.56 298 ASN A O 1
ATOM 2474 N N . GLU A 1 299 ? -33.009 0.963 32.171 1.00 95.94 299 GLU A N 1
ATOM 2475 C CA . GLU A 1 299 ? -33.123 -0.253 31.352 1.00 95.94 299 GLU A CA 1
ATOM 2476 C C . GLU A 1 299 ? -31.769 -0.642 30.736 1.00 95.94 299 GLU A C 1
ATOM 2478 O O . GLU A 1 299 ? -31.427 -1.817 30.689 1.00 95.94 299 GLU A O 1
ATOM 2483 N N . VAL A 1 300 ? -30.957 0.336 30.312 1.00 95.88 300 VAL A N 1
ATOM 2484 C CA . VAL A 1 300 ? -29.586 0.070 29.837 1.00 95.88 300 VAL A CA 1
ATOM 2485 C C . VAL A 1 300 ? -28.722 -0.530 30.951 1.00 95.88 300 VAL A C 1
ATOM 2487 O O . VAL A 1 300 ? -28.028 -1.513 30.712 1.00 95.88 300 VAL A O 1
ATOM 2490 N N . ASN A 1 301 ? -28.791 0.010 32.173 1.00 95.31 301 ASN A N 1
ATOM 2491 C CA . ASN A 1 301 ? -28.063 -0.553 33.317 1.00 95.31 301 ASN A CA 1
ATOM 2492 C C . ASN A 1 301 ? -28.506 -1.985 33.640 1.00 95.31 301 ASN A C 1
ATOM 2494 O O . ASN A 1 301 ? -27.654 -2.838 33.861 1.00 95.31 301 ASN A O 1
ATOM 2498 N N . GLU A 1 302 ? -29.812 -2.261 33.608 1.00 96.62 302 GLU A N 1
ATOM 2499 C CA . GLU A 1 302 ? -30.351 -3.609 33.816 1.00 96.62 302 GLU A CA 1
ATOM 2500 C C . GLU A 1 302 ? -29.834 -4.592 32.756 1.00 96.62 302 GLU A C 1
ATOM 2502 O O . GLU A 1 302 ? -29.462 -5.714 33.087 1.00 96.62 302 GLU A O 1
ATOM 2507 N N . ILE A 1 303 ? -29.748 -4.181 31.484 1.00 96.50 303 ILE A N 1
ATOM 2508 C CA . ILE A 1 303 ? -29.183 -5.018 30.412 1.00 96.50 303 ILE A CA 1
ATOM 2509 C C . ILE A 1 303 ? -27.705 -5.322 30.673 1.00 96.50 303 ILE A C 1
ATOM 2511 O O . ILE A 1 303 ? -27.291 -6.473 30.517 1.00 96.50 303 ILE A O 1
ATOM 2515 N N . ILE A 1 304 ? -26.923 -4.316 31.074 1.00 96.81 304 ILE A N 1
ATOM 2516 C CA . ILE A 1 304 ? -25.498 -4.482 31.391 1.00 96.81 304 ILE A CA 1
ATOM 2517 C C . ILE A 1 304 ? -25.323 -5.481 32.541 1.00 96.81 304 ILE A C 1
ATOM 2519 O O . ILE A 1 304 ? -24.534 -6.420 32.428 1.00 96.81 304 ILE A O 1
ATOM 2523 N N . GLU A 1 305 ? -26.082 -5.309 33.624 1.00 96.31 305 GLU A N 1
ATOM 2524 C CA . GLU A 1 305 ? -25.985 -6.134 34.832 1.00 96.31 305 GLU A CA 1
ATOM 2525 C C . GLU A 1 305 ? -26.458 -7.572 34.592 1.00 96.31 305 GLU A C 1
ATOM 2527 O O . GLU A 1 305 ? -25.757 -8.513 34.964 1.00 96.31 305 GLU A O 1
ATOM 2532 N N . ASN A 1 306 ? -27.586 -7.761 33.900 1.00 96.31 306 ASN A N 1
ATOM 2533 C CA . ASN A 1 306 ? -28.161 -9.087 33.654 1.00 96.31 306 ASN A CA 1
ATOM 2534 C C . ASN A 1 306 ? -27.290 -9.977 32.757 1.00 96.31 306 ASN A C 1
ATOM 2536 O O . ASN A 1 306 ? -27.355 -11.199 32.866 1.00 96.31 306 ASN A O 1
ATOM 2540 N N . ASN A 1 307 ? -26.489 -9.384 31.870 1.00 95.94 307 ASN A N 1
ATOM 2541 C CA . ASN A 1 307 ? -25.662 -10.126 30.914 1.00 95.94 307 ASN A CA 1
ATOM 2542 C C . ASN A 1 307 ? -24.161 -10.092 31.252 1.00 95.94 307 ASN A C 1
ATOM 2544 O O . ASN A 1 307 ? -23.351 -10.691 30.542 1.00 95.94 307 ASN A O 1
ATOM 2548 N N . GLY A 1 308 ? -23.766 -9.394 32.325 1.00 94.94 308 GLY A N 1
ATOM 2549 C CA . GLY A 1 308 ? -22.362 -9.252 32.716 1.00 94.94 308 GLY A CA 1
ATOM 2550 C C . GLY A 1 308 ? -21.508 -8.579 31.636 1.00 94.94 308 GLY A C 1
ATOM 2551 O O . GLY A 1 308 ? -20.387 -9.025 31.360 1.00 94.94 308 GLY A O 1
ATOM 2552 N N . TYR A 1 309 ? -22.058 -7.559 30.978 1.00 96.62 309 TYR A N 1
ATOM 2553 C CA . TYR A 1 309 ? -21.351 -6.765 29.973 1.00 96.62 309 TYR A CA 1
ATOM 2554 C C . TYR A 1 309 ? -20.361 -5.799 30.624 1.00 96.62 309 TYR A C 1
ATOM 2556 O O . TYR A 1 309 ? -20.597 -5.311 31.733 1.00 96.62 309 TYR A O 1
ATOM 2564 N N . ASP A 1 310 ? -19.260 -5.506 29.931 1.00 95.69 310 ASP A N 1
ATOM 2565 C CA . ASP A 1 310 ? -18.377 -4.422 30.355 1.00 95.69 310 ASP A CA 1
ATOM 2566 C C . ASP A 1 310 ? -19.123 -3.086 30.241 1.00 95.69 310 ASP A C 1
ATOM 2568 O O . ASP A 1 310 ? -19.616 -2.714 29.175 1.00 95.69 310 ASP A O 1
ATOM 2572 N N . ARG A 1 311 ? -19.257 -2.382 31.370 1.00 95.44 311 ARG A N 1
ATOM 2573 C CA . ARG A 1 311 ? -20.093 -1.182 31.462 1.00 95.44 311 ARG A CA 1
ATOM 2574 C C . ARG A 1 311 ? -19.574 -0.061 30.566 1.00 95.44 311 ARG A C 1
ATOM 2576 O O . ARG A 1 311 ? -20.376 0.562 29.871 1.00 95.44 311 ARG A O 1
ATOM 2583 N N . ASP A 1 312 ? -18.273 0.202 30.596 1.00 93.12 312 ASP A N 1
ATOM 2584 C CA . ASP A 1 312 ? -17.675 1.331 29.882 1.00 93.12 312 ASP A CA 1
ATOM 2585 C C . ASP A 1 312 ? -17.719 1.084 28.373 1.00 93.12 312 ASP A C 1
ATOM 2587 O O . ASP A 1 312 ? -18.131 1.957 27.604 1.00 93.12 312 ASP A O 1
ATOM 2591 N N . LEU A 1 313 ? -17.396 -0.144 27.958 1.00 91.00 313 LEU A N 1
ATOM 2592 C CA . LEU A 1 313 ? -17.500 -0.578 26.572 1.00 91.00 313 LEU A CA 1
ATOM 2593 C C . LEU A 1 313 ? -18.946 -0.517 26.071 1.00 91.00 313 LEU A C 1
ATOM 2595 O O . LEU A 1 313 ? -19.202 0.040 25.005 1.00 91.00 313 LEU A O 1
ATOM 2599 N N . PHE A 1 314 ? -19.909 -1.032 26.840 1.00 94.88 314 PHE A N 1
ATOM 2600 C CA . PHE A 1 314 ? -21.316 -1.018 26.443 1.00 94.88 314 PHE A CA 1
ATOM 2601 C C . PHE A 1 314 ? -21.835 0.407 26.252 1.00 94.88 314 PHE A C 1
ATOM 2603 O O . PHE A 1 314 ? -22.503 0.691 25.260 1.00 94.88 314 PHE A O 1
ATOM 2610 N N . TYR A 1 315 ? -21.501 1.327 27.161 1.00 94.56 315 TYR A N 1
ATOM 2611 C CA . TYR A 1 315 ? -21.892 2.729 27.019 1.00 94.56 315 TYR A CA 1
ATOM 2612 C C . TYR A 1 315 ? -21.282 3.385 25.782 1.00 94.56 315 TYR A C 1
ATOM 2614 O O . TYR A 1 315 ? -21.996 4.093 25.071 1.00 94.56 315 TYR A O 1
ATOM 2622 N N . LEU A 1 316 ? -20.014 3.100 25.483 1.00 91.38 316 LEU A N 1
ATOM 2623 C CA . LEU A 1 316 ? -19.367 3.583 24.267 1.00 91.38 316 LEU A CA 1
ATOM 2624 C C . LEU A 1 316 ? -20.103 3.094 23.007 1.00 91.38 316 LEU A C 1
ATOM 2626 O O . LEU A 1 316 ? -20.331 3.871 22.083 1.00 91.38 316 LEU A O 1
ATOM 2630 N N . LEU A 1 317 ? -20.553 1.835 22.990 1.00 91.44 317 LEU A N 1
ATOM 2631 C CA . LEU A 1 317 ? -21.345 1.284 21.886 1.00 91.44 317 LEU A CA 1
ATOM 2632 C C . LEU A 1 317 ? -22.751 1.898 21.810 1.00 91.44 317 LEU A C 1
ATOM 2634 O O . LEU A 1 317 ? -23.228 2.204 20.718 1.00 91.44 317 LEU A O 1
ATOM 2638 N N . VAL A 1 318 ? -23.416 2.132 22.947 1.00 93.50 318 VAL A N 1
ATOM 2639 C CA . VAL A 1 318 ? -24.711 2.835 22.980 1.00 93.50 318 VAL A CA 1
ATOM 2640 C C . VAL A 1 318 ? -24.571 4.232 22.378 1.00 93.50 318 VAL A C 1
ATOM 2642 O O . VAL A 1 318 ? -25.426 4.642 21.595 1.00 93.50 318 VAL A O 1
ATOM 2645 N N . GLU A 1 319 ? -23.488 4.947 22.680 1.00 93.25 319 GLU A N 1
ATOM 2646 C CA . GLU A 1 319 ? -23.217 6.279 22.133 1.00 93.25 319 GLU A CA 1
ATOM 2647 C C . GLU A 1 319 ? -22.996 6.291 20.621 1.00 93.25 319 GLU A C 1
ATOM 2649 O O . GLU A 1 319 ? -23.189 7.339 20.004 1.00 93.25 319 GLU A O 1
ATOM 2654 N N . VAL A 1 320 ? -22.652 5.163 19.991 1.00 90.38 320 VAL A N 1
ATOM 2655 C CA . VAL A 1 320 ? -22.580 5.062 18.525 1.00 90.38 320 VAL A CA 1
ATOM 2656 C C . VAL A 1 320 ? -23.978 5.205 17.921 1.00 90.38 320 VAL A C 1
ATOM 2658 O O . VAL A 1 320 ? -24.175 6.062 17.056 1.00 90.38 320 VAL A O 1
ATOM 2661 N N . TYR A 1 321 ? -24.957 4.455 18.435 1.00 91.38 321 TYR A N 1
ATOM 2662 C CA . TYR A 1 321 ? -26.309 4.340 17.865 1.00 91.38 321 TYR A CA 1
ATOM 2663 C C . TYR A 1 321 ? -27.346 5.294 18.472 1.00 91.38 321 TYR A C 1
ATOM 2665 O O . TYR A 1 321 ? -28.362 5.586 17.841 1.00 91.38 321 TYR A O 1
ATOM 2673 N N . PHE A 1 322 ? -27.116 5.789 19.687 1.00 94.31 322 PHE A N 1
ATOM 2674 C CA . PHE A 1 322 ? -28.069 6.594 20.445 1.00 94.31 322 PHE A CA 1
ATOM 2675 C C . PHE A 1 322 ? -27.440 7.906 20.928 1.00 94.31 322 PHE A C 1
ATOM 2677 O O . PHE A 1 322 ? -26.248 8.010 21.196 1.00 94.31 322 PHE A O 1
ATOM 2684 N N . SER A 1 323 ? -28.270 8.937 21.064 1.00 95.31 323 SER A N 1
ATOM 2685 C CA . SER A 1 323 ? -27.932 10.215 21.688 1.00 95.31 323 SER A CA 1
ATOM 2686 C C . SER A 1 323 ? -28.499 10.286 23.101 1.00 95.31 323 SER A C 1
ATOM 2688 O O . SER A 1 323 ? -29.686 10.030 23.323 1.00 95.31 323 SER A O 1
ATOM 2690 N N . ASN A 1 324 ? -27.671 10.697 24.058 1.00 95.12 324 ASN A N 1
ATOM 2691 C CA . ASN A 1 324 ? -28.077 10.870 25.448 1.00 95.12 324 ASN A CA 1
ATOM 2692 C C . ASN A 1 324 ? -28.883 12.168 25.629 1.00 95.12 324 ASN A C 1
ATOM 2694 O O . ASN A 1 324 ? -28.350 13.265 25.460 1.00 95.12 324 ASN A O 1
ATOM 2698 N N . LYS A 1 325 ? -30.163 12.071 26.009 1.00 93.88 325 LYS A N 1
ATOM 2699 C CA . LYS A 1 325 ? -31.003 13.226 26.365 1.00 93.88 325 LYS A CA 1
ATOM 2700 C C . LYS A 1 325 ? -31.644 13.028 27.737 1.00 93.88 325 LYS A C 1
ATOM 2702 O O . LYS A 1 325 ? -32.635 12.316 27.891 1.00 93.88 325 LYS A O 1
ATOM 2707 N N . ARG A 1 326 ? -31.116 13.735 28.745 1.00 90.31 326 ARG A N 1
ATOM 2708 C CA . ARG A 1 326 ? -31.563 13.697 30.155 1.00 90.31 326 ARG A CA 1
ATOM 2709 C C . ARG A 1 326 ? -31.540 12.277 30.740 1.00 90.31 326 ARG A C 1
ATOM 2711 O O . ARG A 1 326 ? -30.513 11.852 31.261 1.00 90.31 326 ARG A O 1
ATOM 2718 N N . HIS A 1 327 ? -32.661 11.564 30.667 1.00 92.12 327 HIS A N 1
ATOM 2719 C CA . HIS A 1 327 ? -32.883 10.228 31.231 1.00 92.12 327 HIS A CA 1
ATOM 2720 C C . HIS A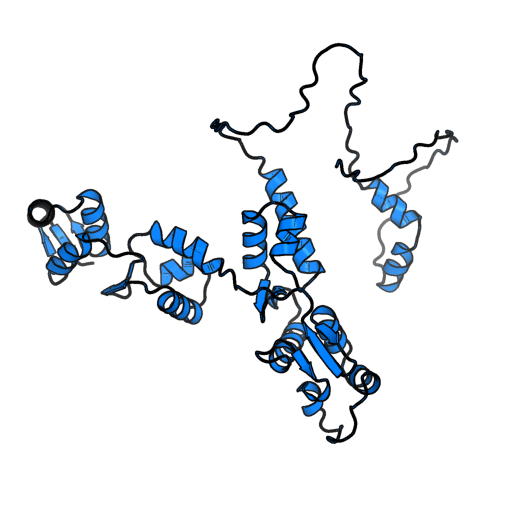 1 327 ? -33.164 9.159 30.159 1.00 92.12 327 HIS A C 1
ATOM 2722 O O . HIS A 1 327 ? -33.403 7.999 30.498 1.00 92.12 327 HIS A O 1
ATOM 2728 N N . LEU A 1 328 ? -33.116 9.540 28.878 1.00 95.44 328 LEU A N 1
ATOM 2729 C CA . LEU A 1 328 ? -33.365 8.674 27.731 1.00 95.44 328 LEU A CA 1
ATOM 2730 C C . LEU A 1 328 ? -32.150 8.642 26.806 1.00 95.44 328 LEU A C 1
ATOM 2732 O O . LEU A 1 328 ? -31.492 9.657 26.582 1.00 95.44 328 LEU A O 1
ATOM 2736 N N . TRP A 1 329 ? -31.913 7.478 26.228 1.00 96.94 329 TRP A N 1
ATOM 2737 C CA . TRP A 1 329 ? -31.120 7.290 25.027 1.00 96.94 329 TRP A CA 1
ATOM 2738 C C . TRP A 1 329 ? -32.080 7.258 23.842 1.00 96.94 329 TRP A C 1
ATOM 2740 O O . TRP A 1 329 ? -33.047 6.501 23.857 1.00 96.94 329 TRP A O 1
ATOM 2750 N N . ILE A 1 330 ? -31.867 8.115 22.848 1.00 95.94 330 ILE A N 1
ATOM 2751 C CA . ILE A 1 330 ? -32.740 8.247 21.671 1.00 95.94 330 ILE A CA 1
ATOM 2752 C C . ILE A 1 330 ? -31.939 7.847 20.440 1.00 95.94 330 ILE A C 1
ATOM 2754 O O . ILE A 1 330 ? -30.833 8.357 20.275 1.00 95.94 330 ILE A O 1
ATOM 2758 N N . LYS A 1 331 ? -32.468 6.948 19.604 1.00 94.19 331 LYS A N 1
ATOM 2759 C CA . LYS A 1 331 ? -31.766 6.455 18.411 1.00 94.19 331 LYS A CA 1
ATOM 2760 C C . LYS A 1 331 ? -31.406 7.637 17.496 1.00 94.19 331 LYS A C 1
ATOM 2762 O O . LYS A 1 331 ? -32.219 8.555 17.354 1.00 94.19 331 LYS A O 1
ATOM 2767 N N . LYS A 1 332 ? -30.168 7.657 16.996 1.00 92.12 332 LYS A N 1
ATOM 2768 C CA . LYS A 1 332 ? -29.646 8.718 16.121 1.00 92.12 332 LYS A CA 1
ATOM 2769 C C . LYS A 1 332 ? -30.307 8.727 14.753 1.00 92.12 332 LYS A C 1
ATOM 2771 O O . LYS A 1 332 ? -30.717 7.638 14.293 1.00 92.12 332 LYS A O 1
#

Organism: NCBI:txid1037528

Sequence (332 aa):
MRILNTVYKFNTLFDDDIVDKKEVSFRKIESREEIEHRKRNINFKIRNIENEEIVKNEVVKGKSESGCNYKICSSSNIINNKIFFNNNLSSKLQKNIENSIKNKVVVNFKDLIELYKNEEIVKSCLQKLTFYFQGRYILKNSFYDKNLQDIRNGIFKDLSDKGFVEINGFSQIKKDGSIKDNILNDTNTFINNITEDYKYCLNELCILKNTTTYVIKGYYESQIIDYKNSELLGKLKQNLIFNLQDIRTFSGLEMDEIIKFINDNNFIEMENNLFMVEYIKEIDGINSILSRSSIKKNEVNEIIENNGYDRDLFYLLVEVYFSNKRHLWIKK

Secondary structure (DSSP, 8-state):
-PPP-------PPP-----------PPPP--HHHHHHHHHSHHHHHHHHHTS-----------SSS--------------------HHHHHHHHHHHHHHHHHHSEE-HHHHHHHH--HHHHHHHHHHHEEEETTEEEE-GGGS-HHHHHHHHHHHHHTGGGTEEEGGG-THHHHSS-S-TT---SHHHHHHHS-HHHHHHHHHHEEEETTTEEEESSPPPSS---HHHHHHHHHHHHSSSEEHHHHHHHH---HHHHHHHHHHHT-EEETTTEEESS--THHHHHHHHHT-SEEEHHHHHHHHHHHT--HHHHHHHHHHHEEEETTEEEE-

Solvent-accessible surface area (backbone atoms only — not comparable to full-atom values): 20808 Å² total; per-residue (Å²): 134,87,83,79,90,80,89,85,86,88,76,87,84,78,91,73,96,76,88,79,84,87,80,90,79,84,87,74,94,77,56,77,69,58,55,57,56,41,74,72,33,65,71,52,54,48,52,54,58,72,67,51,84,85,80,85,74,85,80,80,75,81,71,91,71,87,89,79,88,73,83,71,91,71,82,87,79,94,70,94,65,91,69,86,70,61,68,69,58,56,53,52,52,47,51,54,52,48,50,50,46,69,73,49,36,45,45,46,68,68,60,51,35,72,75,66,74,40,62,70,60,52,51,55,45,44,66,72,49,31,44,80,55,80,35,28,36,30,54,43,56,90,82,50,58,72,74,56,34,55,49,47,53,50,51,55,62,37,21,46,101,74,40,39,30,45,66,84,54,43,61,74,63,68,69,69,79,73,69,65,99,83,75,62,92,43,55,68,61,50,60,73,74,49,54,70,68,50,52,49,52,47,58,60,49,33,41,80,42,90,75,46,30,39,31,55,52,69,63,78,42,94,64,86,80,61,58,69,55,57,56,47,48,56,55,43,62,73,38,68,64,41,41,68,66,51,53,29,68,77,66,71,52,54,70,73,56,47,55,50,50,44,67,78,64,66,48,48,79,48,83,90,66,27,35,22,73,67,94,57,76,49,52,58,62,48,61,74,50,63,88,43,67,58,46,46,53,66,59,54,49,50,54,32,63,78,68,71,41,60,63,70,61,42,51,57,56,45,56,73,54,24,43,85,54,99,64,33,34,32,52,110